Protein AF-A0A6A6NJU3-F1 (afdb_monomer_lite)

Sequence (279 aa):
MSLPWYSLRGYTGNFFHDFNDGIIPLFITIHSVFSENQEFVLVISKARDWWVRKYADLLQTFSKHPIINLDNDSSAHCFTSATIGLVSHGFMTINPKLLPNSQTLIHFRSFLDRAYGRHRGENHATTVNSLKRRPRLVLMSRSGGVGRVILNQIQVKRIAEKIGFDVTIFEPTANTPLWQAYAVINSSHAMVGVHGRAMGLEYMEYRIEVEESSLVDKYDKNSLMLKDPIAFQGKKWSNDIMSIYLKEQNVRLDLARFREYLKNAYKKAKKFVDKGDSD

Radius of gyration: 21.53 Å; chains: 1; bounding box: 59×36×61 Å

pLDDT: mean 82.06, std 17.16, range [20.34, 98.12]

Organism: Hevea brasiliensis (NCBI:txid3981)

InterPro domains:
  IPR007657 Glycosyltransferase 61 [PTHR20961] (6-199)

Structure (mmCIF, N/CA/C/O backbone):
data_AF-A0A6A6NJU3-F1
#
_entry.id   AF-A0A6A6NJU3-F1
#
loop_
_atom_site.group_PDB
_atom_site.id
_atom_site.type_symbol
_atom_site.label_atom_id
_atom_site.label_alt_id
_atom_site.label_comp_id
_atom_site.label_asym_id
_atom_site.label_entity_id
_atom_site.label_seq_id
_atom_site.pdbx_PDB_ins_code
_atom_site.Cartn_x
_atom_site.Cartn_y
_atom_site.Cartn_z
_atom_site.occupancy
_atom_site.B_iso_or_equiv
_atom_site.auth_seq_id
_atom_site.auth_comp_id
_atom_site.auth_asym_id
_atom_site.auth_atom_id
_atom_site.pdbx_PDB_model_num
ATOM 1 N N . MET A 1 1 ? -1.130 13.120 10.643 1.00 25.94 1 MET A N 1
ATOM 2 C CA . MET A 1 1 ? 0.129 13.886 10.471 1.00 25.94 1 MET A CA 1
ATOM 3 C C . MET A 1 1 ? 0.900 13.401 9.233 1.00 25.94 1 MET A C 1
ATOM 5 O O . MET A 1 1 ? 0.962 12.193 9.058 1.00 25.94 1 MET A O 1
ATOM 9 N N . SER A 1 2 ? 1.408 14.264 8.335 1.00 20.34 2 SER A N 1
ATOM 10 C CA . SER A 1 2 ? 1.993 13.871 7.022 1.00 20.34 2 SER A CA 1
ATOM 11 C C . SER A 1 2 ? 3.365 14.503 6.695 1.00 20.34 2 SER A C 1
ATOM 13 O O . SER A 1 2 ? 3.462 15.724 6.743 1.00 20.34 2 SER A O 1
ATOM 15 N N . LEU A 1 3 ? 4.288 13.617 6.247 1.00 25.38 3 LEU A N 1
ATOM 16 C CA . LEU A 1 3 ? 5.476 13.723 5.346 1.00 25.38 3 LEU A CA 1
ATOM 17 C C . LEU A 1 3 ? 6.747 14.492 5.796 1.00 25.38 3 LEU A C 1
ATOM 19 O O . LEU A 1 3 ? 6.615 15.494 6.488 1.00 25.38 3 LEU A O 1
ATOM 23 N N . PRO A 1 4 ? 7.959 14.180 5.257 1.00 39.53 4 PRO A N 1
ATOM 24 C CA . PRO A 1 4 ? 8.553 12.896 4.799 1.00 39.53 4 PRO A CA 1
ATOM 25 C C . PRO A 1 4 ? 10.010 12.658 5.314 1.00 39.53 4 PRO A C 1
ATOM 27 O O . PRO A 1 4 ? 10.670 13.604 5.732 1.00 39.53 4 PRO A O 1
ATOM 30 N N . TRP A 1 5 ? 10.578 11.436 5.205 1.00 23.53 5 TRP A N 1
ATOM 31 C CA . TRP A 1 5 ? 12.044 11.275 5.023 1.00 23.53 5 TRP A CA 1
ATOM 32 C C . TRP A 1 5 ? 12.487 9.966 4.314 1.00 23.53 5 TRP A C 1
ATOM 34 O O . TRP A 1 5 ? 11.832 8.935 4.419 1.00 23.53 5 TRP A O 1
ATOM 44 N N . TYR A 1 6 ? 13.616 10.106 3.597 1.00 32.66 6 TYR A N 1
ATOM 45 C CA . TYR A 1 6 ? 14.382 9.310 2.605 1.00 32.66 6 TYR A CA 1
ATOM 46 C C . TYR A 1 6 ? 15.020 7.947 2.998 1.00 32.66 6 TYR A C 1
ATOM 48 O O . TYR A 1 6 ? 15.531 7.812 4.105 1.00 32.66 6 TYR A O 1
ATOM 56 N N . SER A 1 7 ? 15.192 7.041 2.006 1.00 24.70 7 SER A N 1
ATOM 57 C CA . SER A 1 7 ? 16.485 6.459 1.525 1.00 24.70 7 SER A CA 1
ATOM 58 C C . SER A 1 7 ? 16.277 5.370 0.441 1.00 24.70 7 SER A C 1
ATOM 60 O O . SER A 1 7 ? 15.582 4.386 0.675 1.00 24.70 7 SER A O 1
ATOM 62 N N . LEU A 1 8 ? 16.938 5.502 -0.721 1.00 31.58 8 LEU A N 1
ATOM 63 C CA . LEU A 1 8 ? 16.819 4.645 -1.925 1.00 31.58 8 LEU A CA 1
ATOM 64 C C . LEU A 1 8 ? 17.746 3.402 -1.942 1.00 31.58 8 LEU A C 1
ATOM 66 O O . LEU A 1 8 ? 18.165 2.958 -3.008 1.00 31.58 8 LEU A O 1
ATOM 70 N N . ARG A 1 9 ? 18.125 2.829 -0.788 1.00 26.36 9 ARG A N 1
ATOM 71 C CA . ARG A 1 9 ? 19.121 1.729 -0.773 1.00 26.36 9 ARG A CA 1
ATOM 72 C C . ARG A 1 9 ? 18.812 0.486 0.069 1.00 26.36 9 ARG A C 1
ATOM 74 O O . ARG A 1 9 ? 19.694 -0.360 0.170 1.00 26.36 9 ARG A O 1
ATOM 81 N N . GLY A 1 10 ? 17.615 0.318 0.648 1.00 28.94 10 GLY A N 1
ATOM 82 C CA . GLY A 1 10 ? 17.426 -0.794 1.601 1.00 28.94 10 GLY A CA 1
ATOM 83 C C . GLY A 1 10 ? 16.029 -1.325 1.933 1.00 28.94 10 GLY A C 1
ATOM 84 O O . GLY A 1 10 ? 15.942 -2.057 2.912 1.00 28.94 10 GLY A O 1
ATOM 85 N N . TYR A 1 11 ? 14.955 -1.019 1.193 1.00 36.59 11 TYR A N 1
ATOM 86 C CA . TYR A 1 11 ? 13.595 -1.404 1.628 1.00 36.59 11 TYR A CA 1
ATOM 87 C C . TYR A 1 11 ? 12.676 -2.018 0.555 1.00 36.59 11 TYR A C 1
ATOM 89 O O . TYR A 1 11 ? 11.457 -1.888 0.644 1.00 36.59 11 TYR A O 1
ATOM 97 N N . THR A 1 12 ? 13.208 -2.776 -0.410 1.00 38.66 12 THR A N 1
ATOM 98 C CA . THR A 1 12 ? 12.364 -3.776 -1.092 1.00 38.66 12 THR A CA 1
ATOM 99 C C . THR A 1 12 ? 12.020 -4.885 -0.089 1.00 38.66 12 THR A C 1
ATOM 101 O O . THR A 1 12 ? 12.905 -5.464 0.547 1.00 38.66 12 THR A O 1
ATOM 104 N N . GLY A 1 13 ? 10.726 -5.127 0.151 1.00 50.94 13 GLY A N 1
ATOM 105 C CA . GLY A 1 13 ? 10.275 -5.951 1.291 1.00 50.94 13 GLY A CA 1
ATOM 106 C C . GLY A 1 13 ? 8.891 -5.613 1.840 1.00 50.94 13 GLY A C 1
ATOM 107 O O . GLY A 1 13 ? 8.243 -6.470 2.440 1.00 50.94 13 GLY A O 1
ATOM 108 N N . ASN A 1 14 ? 8.423 -4.382 1.627 1.00 67.62 14 ASN A N 1
ATOM 109 C CA . ASN A 1 14 ? 7.099 -3.922 2.033 1.00 67.62 14 ASN A CA 1
ATOM 110 C C . ASN A 1 14 ? 6.378 -3.291 0.837 1.00 67.62 14 ASN A C 1
ATOM 112 O O . ASN A 1 14 ? 6.933 -2.422 0.169 1.00 67.62 14 ASN A O 1
ATOM 116 N N . PHE A 1 15 ? 5.105 -3.655 0.656 1.00 76.50 15 PHE A N 1
ATOM 117 C CA . PHE A 1 15 ? 4.257 -3.258 -0.474 1.00 76.50 15 PHE A CA 1
ATOM 118 C C . PHE A 1 15 ? 4.318 -1.757 -0.790 1.00 76.50 15 PHE A C 1
ATOM 120 O O . PHE A 1 15 ? 4.369 -1.374 -1.954 1.00 76.50 15 PHE A O 1
ATOM 127 N N . PHE A 1 16 ? 4.334 -0.905 0.240 1.00 76.75 16 PHE A N 1
ATOM 128 C CA . PHE A 1 16 ? 4.405 0.544 0.057 1.00 76.75 16 PHE A CA 1
ATOM 129 C C . PHE A 1 16 ? 5.678 0.986 -0.682 1.00 76.75 16 PHE A C 1
ATOM 131 O O . PHE A 1 16 ? 5.582 1.725 -1.656 1.00 76.75 16 PHE A O 1
ATOM 138 N N . HIS A 1 17 ? 6.848 0.516 -0.246 1.00 79.06 17 HIS A N 1
ATOM 139 C CA . HIS A 1 17 ? 8.130 0.871 -0.859 1.00 79.06 17 HIS A CA 1
ATOM 140 C C . HIS A 1 17 ? 8.265 0.275 -2.251 1.00 79.06 17 HIS A C 1
ATOM 142 O O . HIS A 1 17 ? 8.671 0.967 -3.179 1.00 79.06 17 HIS A O 1
ATOM 148 N N . ASP A 1 18 ? 7.840 -0.979 -2.418 1.00 85.69 18 ASP A N 1
ATOM 149 C CA . ASP A 1 18 ? 7.899 -1.646 -3.715 1.00 85.69 18 ASP A CA 1
ATOM 150 C C . ASP A 1 18 ? 7.120 -0.850 -4.782 1.00 85.69 18 ASP A C 1
ATOM 152 O O . ASP A 1 18 ? 7.603 -0.672 -5.899 1.00 85.69 18 ASP A O 1
ATOM 156 N N . PHE A 1 19 ? 5.951 -0.293 -4.435 1.00 88.62 19 PHE A N 1
ATOM 157 C CA . PHE A 1 19 ? 5.170 0.541 -5.354 1.00 88.62 19 PHE A CA 1
ATOM 158 C C . PHE A 1 19 ? 5.676 1.981 -5.474 1.00 88.62 19 PHE A C 1
ATOM 160 O O . PHE A 1 19 ? 5.761 2.487 -6.592 1.00 88.62 19 PHE A O 1
ATOM 167 N N . ASN A 1 20 ? 5.993 2.639 -4.358 1.00 87.12 20 ASN A N 1
ATOM 168 C CA . ASN A 1 20 ? 6.377 4.050 -4.345 1.00 87.12 20 ASN A CA 1
ATOM 169 C C . ASN A 1 20 ? 7.761 4.296 -4.957 1.00 87.12 20 ASN A C 1
ATOM 171 O O . ASN A 1 20 ? 7.937 5.269 -5.685 1.00 87.12 20 ASN A O 1
ATOM 175 N N . ASP A 1 21 ? 8.723 3.423 -4.657 1.00 84.56 21 ASP A N 1
ATOM 176 C CA . ASP A 1 21 ? 10.132 3.609 -5.014 1.00 84.56 21 ASP A CA 1
ATOM 177 C C . ASP A 1 21 ? 10.522 2.797 -6.263 1.00 84.56 21 ASP A C 1
ATOM 179 O O . ASP A 1 21 ? 11.527 3.100 -6.903 1.00 84.56 21 ASP A O 1
ATOM 183 N N . GLY A 1 22 ? 9.723 1.784 -6.627 1.00 89.75 22 GLY A N 1
ATOM 184 C CA . GLY A 1 22 ? 9.989 0.873 -7.744 1.00 89.75 22 GLY A CA 1
ATOM 185 C C . GLY A 1 22 ? 8.933 0.917 -8.849 1.00 89.75 22 GLY A C 1
ATOM 186 O O . GLY A 1 22 ? 9.181 1.455 -9.924 1.00 89.75 22 GLY A O 1
ATOM 187 N N . ILE A 1 23 ? 7.751 0.337 -8.608 1.00 92.62 23 ILE A N 1
ATOM 188 C CA . ILE A 1 23 ? 6.768 0.045 -9.671 1.00 92.62 23 ILE A CA 1
ATOM 189 C C . ILE A 1 23 ? 6.160 1.308 -10.304 1.00 92.62 23 ILE A C 1
ATOM 191 O O . ILE A 1 23 ? 6.073 1.381 -11.529 1.00 92.62 23 ILE A O 1
ATOM 195 N N . ILE A 1 24 ? 5.731 2.302 -9.514 1.00 94.00 24 ILE A N 1
ATOM 196 C CA . ILE A 1 24 ? 5.176 3.553 -10.066 1.00 94.00 24 ILE A CA 1
ATOM 197 C C . ILE A 1 24 ? 6.265 4.349 -10.803 1.00 94.00 24 ILE A C 1
ATOM 199 O O . ILE A 1 24 ? 6.016 4.745 -11.943 1.00 94.00 24 ILE A O 1
ATOM 203 N N . PRO A 1 25 ? 7.474 4.547 -10.239 1.00 94.94 25 PRO A N 1
ATOM 204 C CA . PRO A 1 25 ? 8.570 5.169 -10.976 1.00 94.94 25 PRO A CA 1
ATOM 205 C C . PRO A 1 25 ? 8.954 4.427 -12.263 1.00 94.94 25 PRO A C 1
ATOM 207 O O . PRO A 1 25 ? 9.242 5.065 -13.273 1.00 94.94 25 PRO A O 1
ATOM 210 N N . LEU A 1 26 ? 8.903 3.091 -12.277 1.00 94.75 26 LEU A N 1
ATOM 211 C CA . LEU A 1 26 ? 9.119 2.302 -13.493 1.00 94.75 26 LEU A CA 1
ATOM 212 C C . LEU A 1 26 ? 8.041 2.577 -14.547 1.00 94.75 26 LEU A C 1
ATOM 214 O O . LEU A 1 26 ? 8.376 2.841 -15.699 1.00 94.75 26 LEU A O 1
ATOM 218 N N . PHE A 1 27 ? 6.766 2.600 -14.146 1.00 95.25 27 PHE A N 1
ATOM 219 C CA . PHE A 1 27 ? 5.663 2.970 -15.035 1.00 95.25 27 PHE A CA 1
ATOM 220 C C . PHE A 1 27 ? 5.858 4.371 -15.628 1.00 95.25 27 PHE A C 1
ATOM 222 O O . PHE A 1 27 ? 5.736 4.551 -16.836 1.00 95.25 27 PHE A O 1
ATOM 229 N N . ILE A 1 28 ? 6.216 5.352 -14.795 1.00 95.62 28 ILE A N 1
ATOM 230 C CA . ILE A 1 28 ? 6.508 6.721 -15.236 1.00 95.62 28 ILE A CA 1
ATOM 231 C C . ILE A 1 28 ? 7.656 6.718 -16.247 1.00 95.62 28 ILE A C 1
ATOM 233 O O . ILE A 1 28 ? 7.488 7.231 -17.344 1.00 95.62 28 ILE A O 1
ATOM 237 N N . THR A 1 29 ? 8.783 6.092 -15.907 1.00 94.50 29 THR A N 1
ATOM 238 C CA . THR A 1 29 ? 9.990 6.056 -16.750 1.00 94.50 29 THR A CA 1
ATOM 239 C C . THR A 1 29 ? 9.697 5.479 -18.129 1.00 94.50 29 THR A C 1
ATOM 241 O O . THR A 1 29 ? 10.087 6.068 -19.136 1.00 94.50 29 THR A O 1
ATOM 244 N N . ILE A 1 30 ? 8.960 4.365 -18.184 1.00 93.50 30 ILE A N 1
ATOM 245 C CA . ILE A 1 30 ? 8.593 3.721 -19.447 1.00 93.50 30 ILE A CA 1
ATOM 246 C C . ILE A 1 30 ? 7.772 4.679 -20.315 1.00 93.50 30 ILE A C 1
ATOM 248 O O . ILE A 1 30 ? 8.102 4.893 -21.476 1.00 93.50 30 ILE A O 1
ATOM 252 N N . HIS A 1 31 ? 6.763 5.320 -19.727 1.00 93.19 31 HIS A N 1
ATOM 253 C CA . HIS A 1 31 ? 5.898 6.269 -20.427 1.00 93.19 31 HIS A CA 1
ATOM 254 C C . HIS A 1 31 ? 6.520 7.660 -20.658 1.00 93.19 31 HIS A C 1
ATOM 256 O O . HIS A 1 31 ? 5.912 8.487 -21.338 1.00 93.19 31 HIS A O 1
ATOM 262 N N . SER A 1 32 ? 7.697 7.944 -20.094 1.00 91.81 32 SER A N 1
ATOM 263 C CA . SER A 1 32 ? 8.468 9.166 -20.353 1.00 91.81 32 SER A CA 1
ATOM 264 C C . SER A 1 32 ? 9.474 8.998 -21.486 1.00 91.81 32 SER A C 1
ATOM 266 O O . SER A 1 32 ? 9.718 9.953 -22.217 1.00 91.81 32 SER A O 1
ATOM 268 N N . VAL A 1 33 ? 10.105 7.824 -21.582 1.00 89.94 33 VAL A N 1
ATOM 269 C CA . VAL A 1 33 ? 11.306 7.623 -22.410 1.00 89.94 33 VAL A CA 1
ATOM 270 C C . VAL A 1 33 ? 11.021 6.810 -23.667 1.00 89.94 33 VAL A C 1
ATOM 272 O O . VAL A 1 33 ? 11.627 7.067 -24.704 1.00 89.94 33 VAL A O 1
ATOM 275 N N . PHE A 1 34 ? 10.112 5.839 -23.594 1.00 89.06 34 PHE A N 1
ATOM 276 C CA . PHE A 1 34 ? 9.844 4.929 -24.702 1.00 89.06 34 PHE A CA 1
ATOM 277 C C . PHE A 1 34 ? 8.606 5.375 -25.474 1.00 89.06 34 PHE A C 1
ATOM 279 O O . PHE A 1 34 ? 7.592 5.766 -24.893 1.00 89.06 34 PHE A O 1
ATOM 286 N N . SER A 1 35 ? 8.689 5.299 -26.802 1.00 84.50 35 SER A N 1
ATOM 287 C CA . SER A 1 35 ? 7.530 5.542 -27.665 1.00 84.50 35 SER A CA 1
ATOM 288 C C . SER A 1 35 ? 6.498 4.421 -27.523 1.00 84.50 35 SER A C 1
ATOM 290 O O . SER A 1 35 ? 6.828 3.297 -27.134 1.00 84.50 35 SER A O 1
ATOM 292 N N . GLU A 1 36 ? 5.241 4.697 -27.875 1.00 75.69 36 GLU A N 1
ATOM 293 C CA . GLU A 1 36 ? 4.205 3.661 -27.898 1.00 75.69 36 GLU A CA 1
ATOM 294 C C . GLU A 1 36 ? 4.629 2.517 -28.836 1.00 75.69 36 GLU A C 1
ATOM 296 O O . GLU A 1 36 ? 4.950 2.740 -30.001 1.00 75.69 36 GLU A O 1
ATOM 301 N N . ASN A 1 37 ? 4.642 1.287 -28.309 1.00 79.50 37 ASN A N 1
ATOM 302 C CA . ASN A 1 37 ? 5.100 0.048 -28.961 1.00 79.50 37 ASN A CA 1
ATOM 303 C C . ASN A 1 37 ? 6.616 -0.142 -29.111 1.00 79.50 37 ASN A C 1
ATOM 305 O O . ASN A 1 37 ? 7.031 -1.156 -29.672 1.00 79.50 37 ASN A O 1
ATOM 309 N N . GLN A 1 38 ? 7.449 0.763 -28.596 1.00 86.44 38 GLN A N 1
ATOM 310 C CA . GLN A 1 38 ? 8.883 0.502 -28.539 1.00 86.44 38 GLN A CA 1
ATOM 311 C C . GLN A 1 38 ? 9.160 -0.657 -27.575 1.00 86.44 38 GLN A C 1
ATOM 313 O O . GLN A 1 38 ? 8.777 -0.618 -26.405 1.00 86.44 38 GLN A O 1
ATOM 318 N N . GLU A 1 39 ? 9.833 -1.695 -28.068 1.00 89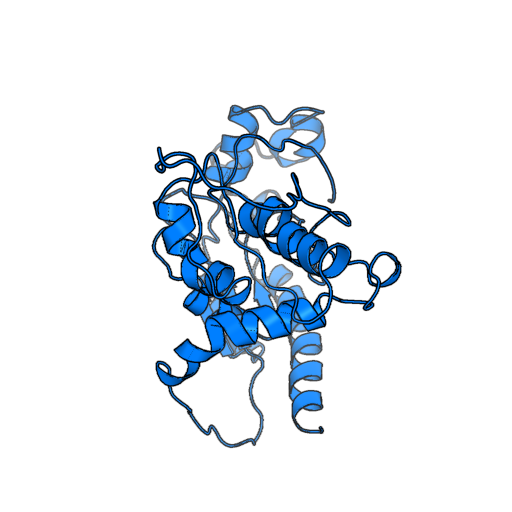.38 39 GLU A N 1
ATOM 319 C CA . GLU A 1 39 ? 10.247 -2.817 -27.235 1.00 89.38 39 GLU A CA 1
ATOM 320 C C . GLU A 1 39 ? 11.496 -2.469 -26.423 1.00 89.38 39 GLU A C 1
ATOM 322 O O . GLU A 1 39 ? 12.401 -1.773 -26.885 1.00 89.38 39 GLU A O 1
ATOM 327 N N . PHE A 1 40 ? 11.551 -2.978 -25.199 1.00 92.38 40 PHE A N 1
ATOM 328 C CA . PHE A 1 40 ? 12.682 -2.815 -24.297 1.00 92.38 40 PHE A CA 1
ATOM 329 C C . PHE A 1 40 ? 12.831 -4.061 -23.435 1.00 92.38 40 PHE A C 1
ATOM 331 O O . PHE A 1 40 ? 11.857 -4.767 -23.166 1.00 92.38 40 PHE A O 1
ATOM 338 N N . VAL A 1 41 ? 14.048 -4.315 -22.970 1.00 93.50 41 VAL A N 1
ATOM 339 C CA . VAL A 1 41 ? 14.341 -5.378 -22.008 1.00 93.50 41 VAL A CA 1
ATOM 340 C C . VAL A 1 41 ? 14.490 -4.748 -20.631 1.00 93.50 41 VAL A C 1
ATOM 342 O O . VAL A 1 41 ? 15.198 -3.755 -20.469 1.00 93.50 41 VAL A O 1
ATOM 345 N N . LEU A 1 42 ? 13.812 -5.313 -19.632 1.00 93.44 42 LEU A N 1
ATOM 346 C CA . LEU A 1 42 ? 14.003 -4.892 -18.249 1.00 93.44 42 LEU A CA 1
ATOM 347 C C . LEU A 1 42 ? 15.278 -5.522 -17.699 1.00 93.44 42 LEU A C 1
ATOM 349 O O . LEU A 1 42 ? 15.397 -6.744 -17.630 1.00 93.44 42 LEU A O 1
ATOM 353 N N . VAL A 1 43 ? 16.200 -4.668 -17.266 1.00 91.31 43 VAL A N 1
ATOM 354 C CA . VAL A 1 43 ? 17.433 -5.067 -16.592 1.00 91.31 43 VAL A CA 1
ATOM 355 C C . VAL A 1 43 ? 17.353 -4.605 -15.145 1.00 91.31 43 VAL A C 1
ATOM 357 O O . VAL A 1 43 ? 17.163 -3.419 -14.872 1.00 91.31 43 VAL A O 1
ATOM 360 N N . ILE A 1 44 ? 17.471 -5.542 -14.210 1.00 88.56 44 ILE A N 1
ATOM 361 C CA . ILE A 1 44 ? 17.377 -5.286 -12.775 1.00 88.56 44 ILE A CA 1
ATOM 362 C C . ILE A 1 44 ? 18.691 -5.710 -12.118 1.00 88.56 44 ILE A C 1
ATOM 364 O O . ILE A 1 44 ? 19.285 -6.720 -12.478 1.00 88.56 44 ILE A O 1
ATOM 368 N N . SER A 1 45 ? 19.152 -4.924 -11.150 1.00 86.50 45 SER A N 1
ATOM 369 C CA . SER A 1 45 ? 20.295 -5.251 -10.296 1.00 86.50 45 SER A CA 1
ATOM 370 C C . SER A 1 45 ? 19.898 -5.092 -8.834 1.00 86.50 45 SER A C 1
ATOM 372 O O . SER A 1 45 ? 19.013 -4.297 -8.503 1.00 86.50 45 SER A O 1
ATOM 374 N N . LYS A 1 46 ? 20.569 -5.836 -7.955 1.00 82.88 46 LYS A N 1
ATOM 375 C CA . LYS A 1 46 ? 20.303 -5.936 -6.515 1.00 82.88 46 LYS A CA 1
ATOM 376 C C . LYS A 1 46 ? 18.880 -6.402 -6.212 1.00 82.88 46 LYS A C 1
ATOM 378 O O . LYS A 1 46 ? 18.284 -5.993 -5.210 1.00 82.88 46 LYS A O 1
ATOM 383 N N . ALA A 1 47 ? 18.332 -7.257 -7.071 1.00 79.12 47 ALA A N 1
ATOM 384 C CA . ALA A 1 47 ? 16.996 -7.808 -6.931 1.00 79.12 47 ALA A CA 1
ATOM 385 C C . ALA A 1 47 ? 17.050 -9.204 -6.324 1.00 79.12 47 ALA A C 1
ATOM 387 O O . ALA A 1 47 ? 17.556 -10.157 -6.909 1.00 79.12 47 ALA A O 1
ATOM 388 N N . ARG A 1 48 ? 16.450 -9.337 -5.140 1.00 83.12 48 ARG A N 1
ATOM 389 C CA . ARG A 1 48 ? 16.288 -10.639 -4.490 1.00 83.12 48 ARG A CA 1
ATOM 390 C C . ARG A 1 48 ? 15.314 -11.500 -5.298 1.00 83.12 48 ARG A C 1
ATOM 392 O O . ARG A 1 48 ? 14.236 -11.024 -5.651 1.00 83.12 48 ARG A O 1
ATOM 399 N N . ASP A 1 49 ? 15.616 -12.784 -5.480 1.00 84.19 49 ASP A N 1
ATOM 400 C CA . ASP A 1 49 ? 14.787 -13.691 -6.293 1.00 84.19 49 ASP A CA 1
ATOM 401 C C . ASP A 1 49 ? 13.317 -13.747 -5.859 1.00 84.19 49 ASP A C 1
ATOM 403 O O . ASP A 1 49 ? 12.412 -13.829 -6.688 1.00 84.19 49 ASP A O 1
ATOM 407 N N . TRP A 1 50 ? 13.051 -13.688 -4.548 1.00 84.69 50 TRP A N 1
ATOM 408 C CA . TRP A 1 50 ? 11.678 -13.685 -4.036 1.00 84.69 50 TRP A CA 1
ATOM 409 C C . TRP A 1 50 ? 10.890 -12.457 -4.510 1.00 84.69 50 TRP A C 1
ATOM 411 O O . TRP A 1 50 ? 9.684 -12.560 -4.714 1.00 84.69 50 TRP A O 1
ATOM 421 N N . TRP A 1 51 ? 11.555 -11.314 -4.704 1.00 85.94 51 TRP A N 1
ATOM 422 C CA . TRP A 1 51 ? 10.929 -10.085 -5.182 1.00 85.94 51 TRP A CA 1
ATOM 423 C C . TRP A 1 51 ? 10.578 -10.230 -6.660 1.00 85.94 51 TRP A C 1
ATOM 425 O O . TRP A 1 51 ? 9.429 -10.024 -7.038 1.00 85.94 51 TRP A O 1
ATOM 435 N N . VAL A 1 52 ? 11.520 -10.710 -7.478 1.00 86.44 52 VAL A N 1
ATOM 436 C CA . VAL A 1 52 ? 11.275 -10.965 -8.907 1.00 86.44 52 VAL A CA 1
ATOM 437 C C . VAL A 1 52 ? 10.107 -11.937 -9.089 1.00 86.44 52 VAL A C 1
ATOM 439 O O . VAL A 1 52 ? 9.200 -11.661 -9.869 1.00 86.44 52 VAL A O 1
ATOM 442 N N . ARG A 1 53 ? 10.061 -13.024 -8.305 1.00 88.31 53 ARG A N 1
ATOM 443 C CA . ARG A 1 53 ? 8.932 -13.972 -8.317 1.00 88.31 53 ARG A CA 1
ATOM 444 C C . ARG A 1 53 ? 7.615 -13.327 -7.892 1.00 88.31 53 ARG A C 1
ATOM 446 O O . ARG A 1 53 ? 6.598 -13.537 -8.542 1.00 88.31 53 ARG A O 1
ATOM 453 N N . LYS A 1 54 ? 7.620 -12.534 -6.819 1.00 87.25 54 LYS A N 1
ATOM 454 C CA . LYS A 1 54 ? 6.415 -11.881 -6.288 1.00 87.25 54 LYS A CA 1
ATOM 455 C C . LYS A 1 54 ? 5.796 -10.888 -7.276 1.00 87.25 54 LYS A C 1
ATOM 457 O O . LYS A 1 54 ? 4.574 -10.776 -7.322 1.00 87.25 54 LYS A O 1
ATOM 462 N N . TYR A 1 55 ? 6.625 -10.184 -8.045 1.00 90.19 55 TYR A N 1
ATOM 463 C CA . TYR A 1 55 ? 6.213 -9.138 -8.988 1.00 90.19 55 TYR A CA 1
ATOM 464 C C . TYR A 1 55 ? 6.226 -9.596 -10.458 1.00 90.19 55 TYR A C 1
ATOM 466 O O . TYR A 1 55 ? 6.032 -8.767 -11.347 1.00 90.19 55 TYR A O 1
ATOM 474 N N . ALA A 1 56 ? 6.416 -10.893 -10.728 1.00 89.88 56 ALA A N 1
ATOM 475 C CA . ALA A 1 56 ? 6.586 -11.434 -12.078 1.00 89.88 56 ALA A CA 1
ATOM 476 C C . ALA A 1 56 ? 5.457 -11.020 -13.038 1.00 89.88 56 ALA A C 1
ATOM 478 O O . ALA A 1 56 ? 5.740 -10.539 -14.132 1.00 89.88 56 ALA A O 1
ATOM 479 N N . ASP A 1 57 ? 4.196 -11.113 -12.602 1.00 91.31 57 ASP A N 1
ATOM 480 C CA . ASP A 1 57 ? 3.019 -10.714 -13.387 1.00 91.31 57 ASP A CA 1
ATOM 481 C C . ASP A 1 57 ? 3.094 -9.251 -13.860 1.00 91.31 57 ASP A C 1
ATOM 483 O O . ASP A 1 57 ? 2.793 -8.944 -15.013 1.00 91.31 57 ASP A O 1
ATOM 487 N N . LEU A 1 58 ? 3.533 -8.338 -12.987 1.00 92.56 58 LEU A N 1
ATOM 488 C CA . LEU A 1 58 ? 3.674 -6.919 -13.324 1.00 92.56 58 LEU A CA 1
ATOM 489 C C . LEU A 1 58 ? 4.840 -6.681 -14.273 1.00 92.56 58 LEU A C 1
ATOM 491 O O . LEU A 1 58 ? 4.694 -5.963 -15.259 1.00 92.56 58 LEU A O 1
ATOM 495 N N . LEU A 1 59 ? 5.993 -7.278 -13.977 1.00 92.06 59 LEU A N 1
ATOM 496 C CA . LEU A 1 59 ? 7.207 -7.079 -14.763 1.00 92.06 59 LEU A CA 1
ATOM 497 C C . LEU A 1 59 ? 7.042 -7.622 -16.192 1.00 92.06 59 LEU A C 1
ATOM 499 O O . LEU A 1 59 ? 7.422 -6.948 -17.145 1.00 92.06 59 LEU A O 1
ATOM 503 N N . GLN A 1 60 ? 6.370 -8.767 -16.350 1.00 91.81 60 GLN A N 1
ATOM 504 C CA . GLN A 1 60 ? 5.995 -9.328 -17.657 1.00 91.81 60 GLN A CA 1
ATOM 505 C C . GLN A 1 60 ? 4.937 -8.495 -18.394 1.00 91.81 60 GLN A C 1
ATOM 507 O O . GLN A 1 60 ? 4.813 -8.579 -19.612 1.00 91.81 60 GLN A O 1
ATOM 512 N N . THR A 1 61 ? 4.153 -7.685 -17.677 1.00 93.19 61 THR A N 1
ATOM 513 C CA . THR A 1 61 ? 3.198 -6.767 -18.317 1.00 93.19 61 THR A CA 1
ATOM 514 C C . THR A 1 61 ? 3.901 -5.521 -18.865 1.00 93.19 61 THR A C 1
ATOM 516 O O . THR A 1 61 ? 3.405 -4.913 -19.812 1.00 93.19 61 THR A O 1
ATOM 519 N N . PHE A 1 62 ? 5.051 -5.131 -18.302 1.00 91.56 62 PHE A N 1
ATOM 520 C CA . PHE A 1 62 ? 5.862 -4.028 -18.828 1.00 91.56 62 PHE A CA 1
ATOM 521 C C . PHE A 1 62 ? 6.616 -4.414 -20.100 1.00 91.56 62 PHE A C 1
ATOM 523 O O . PHE A 1 62 ? 6.589 -3.662 -21.068 1.00 91.56 62 PHE A O 1
ATOM 530 N N . SER A 1 63 ? 7.282 -5.569 -20.097 1.00 91.31 63 SER A N 1
ATOM 531 C CA . SER A 1 63 ? 8.072 -6.050 -21.229 1.00 91.31 63 SER A CA 1
ATOM 532 C C . SER A 1 63 ? 7.701 -7.483 -21.585 1.00 91.31 63 SER A C 1
ATOM 534 O O . SER A 1 63 ? 7.549 -8.333 -20.711 1.00 91.31 63 SER A O 1
ATOM 536 N N . LYS A 1 64 ? 7.611 -7.751 -22.891 1.00 88.62 64 LYS A N 1
ATOM 537 C CA . LYS A 1 64 ? 7.426 -9.100 -23.446 1.00 88.62 64 LYS A CA 1
ATOM 538 C C . LYS A 1 64 ? 8.707 -9.943 -23.385 1.00 88.62 64 LYS A C 1
ATOM 540 O O . LYS A 1 64 ? 8.640 -11.153 -23.578 1.00 88.62 64 LYS A O 1
ATOM 545 N N . HIS A 1 65 ? 9.856 -9.308 -23.152 1.00 91.12 65 HIS A N 1
ATOM 546 C CA . HIS A 1 65 ? 11.161 -9.958 -23.110 1.00 91.12 65 HIS A CA 1
ATOM 547 C C . HIS A 1 65 ? 11.472 -10.491 -21.705 1.00 91.12 65 HIS A C 1
ATOM 549 O O . HIS A 1 65 ? 11.011 -9.913 -20.715 1.00 91.12 65 HIS A O 1
ATOM 555 N N . PRO A 1 66 ? 12.274 -11.566 -21.583 1.00 89.25 66 PRO A N 1
ATOM 556 C CA . PRO A 1 66 ? 12.757 -12.031 -20.290 1.00 89.25 66 PRO A CA 1
ATOM 557 C C . PRO A 1 66 ? 13.490 -10.922 -19.530 1.00 89.25 66 PRO A C 1
ATOM 559 O O . PRO A 1 66 ? 14.271 -10.161 -20.098 1.00 89.25 66 PRO A O 1
ATOM 562 N N . ILE A 1 67 ? 13.239 -10.846 -18.226 1.00 89.31 67 ILE A N 1
ATOM 563 C CA . ILE A 1 67 ? 13.895 -9.881 -17.344 1.00 89.31 67 ILE A CA 1
ATOM 564 C C . ILE A 1 67 ? 15.322 -10.363 -17.090 1.00 89.31 67 ILE A C 1
ATOM 566 O O . ILE A 1 67 ? 15.519 -11.497 -16.653 1.00 89.31 67 ILE A O 1
ATOM 570 N N . ILE A 1 68 ? 16.302 -9.489 -17.302 1.00 89.44 68 ILE A N 1
ATOM 571 C CA . ILE A 1 68 ? 17.704 -9.766 -16.986 1.00 89.44 68 ILE A CA 1
ATOM 572 C C . ILE A 1 68 ? 17.957 -9.353 -15.536 1.00 89.44 68 ILE A C 1
ATOM 574 O O . ILE A 1 68 ? 17.827 -8.177 -15.191 1.00 89.44 68 ILE A O 1
ATOM 578 N N . ASN A 1 69 ? 18.322 -10.312 -14.681 1.00 87.75 69 ASN A N 1
ATOM 579 C CA . ASN A 1 69 ? 18.814 -10.027 -13.334 1.00 87.75 69 ASN A CA 1
ATOM 580 C C . ASN A 1 69 ? 20.346 -10.056 -13.337 1.00 87.75 69 ASN A C 1
ATOM 582 O O . ASN A 1 69 ? 20.935 -11.134 -13.315 1.00 87.75 69 ASN A O 1
ATOM 586 N N . LEU A 1 70 ? 20.978 -8.880 -13.323 1.00 87.06 70 LEU A N 1
ATOM 587 C CA . LEU A 1 70 ? 22.438 -8.737 -13.374 1.00 87.06 70 LEU A CA 1
ATOM 588 C C . LEU A 1 70 ? 23.159 -9.388 -12.190 1.00 87.06 70 LEU A C 1
ATOM 590 O O . LEU A 1 70 ? 24.349 -9.657 -12.287 1.00 87.06 70 LEU A O 1
ATOM 594 N N . ASP A 1 71 ? 22.469 -9.644 -11.075 1.00 83.81 71 ASP A N 1
ATOM 595 C CA . ASP A 1 71 ? 23.092 -10.314 -9.929 1.00 83.81 71 ASP A CA 1
ATOM 596 C C . ASP A 1 71 ? 23.353 -11.804 -10.203 1.00 83.81 71 ASP A C 1
ATOM 598 O O . ASP A 1 71 ? 24.245 -12.395 -9.596 1.00 83.81 71 ASP A O 1
ATOM 602 N N . ASN A 1 72 ? 22.583 -12.397 -11.121 1.00 83.69 72 ASN A N 1
ATOM 603 C CA . ASN A 1 72 ? 22.609 -13.824 -11.440 1.00 83.69 72 ASN A CA 1
ATOM 604 C C . ASN A 1 72 ? 23.016 -14.095 -12.902 1.00 83.69 72 ASN A C 1
ATOM 606 O O . ASN A 1 72 ? 22.949 -15.241 -13.344 1.00 83.69 72 ASN A O 1
ATOM 610 N N . ASP A 1 73 ? 23.402 -13.065 -13.659 1.00 85.44 73 ASP A N 1
ATOM 611 C CA . ASP A 1 73 ? 23.725 -13.163 -15.083 1.00 85.44 73 ASP A CA 1
ATOM 612 C C . ASP A 1 73 ? 25.168 -12.722 -15.350 1.00 85.44 73 ASP A C 1
ATOM 614 O O . ASP A 1 73 ? 25.538 -11.569 -15.131 1.00 85.44 73 ASP A O 1
ATOM 618 N N . SER A 1 74 ? 25.991 -13.661 -15.818 1.00 88.81 74 SER A N 1
ATOM 619 C CA . SER A 1 74 ? 27.396 -13.440 -16.180 1.00 88.81 74 SER A CA 1
ATOM 620 C C . SER A 1 74 ? 27.604 -13.182 -17.677 1.00 88.81 74 SER A C 1
ATOM 622 O O . SER A 1 74 ? 28.743 -13.013 -18.119 1.00 88.81 74 SER A O 1
ATOM 624 N N . SER A 1 75 ? 26.529 -13.164 -18.467 1.00 91.31 75 SER A N 1
ATOM 625 C CA . SER A 1 75 ? 26.583 -13.000 -19.918 1.00 91.31 75 SER A CA 1
ATOM 626 C C . SER A 1 75 ? 26.791 -11.536 -20.303 1.00 91.31 75 SER A C 1
ATOM 628 O O . SER A 1 75 ? 26.288 -10.616 -19.656 1.00 91.31 75 SER A O 1
ATOM 630 N N . ALA A 1 76 ? 27.501 -11.305 -21.407 1.00 91.25 76 ALA A N 1
ATOM 631 C CA . ALA A 1 76 ? 27.579 -9.981 -22.011 1.00 91.25 76 ALA A CA 1
ATOM 632 C C . ALA A 1 76 ? 26.317 -9.714 -22.846 1.00 91.25 76 ALA A C 1
ATOM 634 O O . ALA A 1 76 ? 26.036 -10.442 -23.797 1.00 91.25 76 ALA A O 1
ATOM 635 N N . HIS A 1 77 ? 25.588 -8.649 -22.512 1.00 89.56 77 HIS A N 1
ATOM 636 C CA . HIS A 1 77 ? 24.404 -8.206 -23.253 1.00 89.56 77 HIS A CA 1
ATOM 637 C C . HIS A 1 77 ? 24.701 -6.915 -24.012 1.00 89.56 77 HIS A C 1
ATOM 639 O O . HIS A 1 77 ? 25.176 -5.942 -23.427 1.00 89.56 77 HIS A O 1
ATOM 645 N N . CYS A 1 78 ? 24.404 -6.890 -25.309 1.00 90.75 78 CYS A N 1
ATOM 646 C CA . CYS A 1 78 ? 24.639 -5.728 -26.163 1.00 90.75 78 CYS A CA 1
ATOM 647 C C . CYS A 1 78 ? 23.314 -5.040 -26.510 1.00 90.75 78 CYS A C 1
ATOM 649 O O . CYS A 1 78 ? 22.447 -5.640 -27.141 1.00 90.75 78 CYS A O 1
ATOM 651 N N . PHE A 1 79 ? 23.185 -3.763 -26.146 1.00 89.56 79 PHE A N 1
ATOM 652 C CA . PHE A 1 79 ? 22.041 -2.912 -26.482 1.00 89.56 79 PHE A CA 1
ATOM 653 C C . PHE A 1 79 ? 22.525 -1.640 -27.179 1.00 89.56 79 PHE A C 1
ATOM 655 O O . PHE A 1 79 ? 23.596 -1.124 -26.866 1.00 89.56 79 PHE A O 1
ATOM 662 N N . THR A 1 80 ? 21.729 -1.107 -28.105 1.00 91.19 80 THR A N 1
ATOM 663 C CA . THR A 1 80 ? 22.051 0.136 -28.832 1.00 91.19 80 THR A CA 1
ATOM 664 C C . THR A 1 80 ? 21.920 1.389 -27.964 1.00 91.19 80 THR A C 1
ATOM 666 O O . THR A 1 80 ? 22.523 2.416 -28.260 1.00 91.19 80 THR A O 1
ATOM 669 N N . SER A 1 81 ? 21.143 1.311 -26.884 1.00 91.19 81 SER A N 1
ATOM 670 C CA . SER A 1 81 ? 20.948 2.379 -25.905 1.00 91.19 81 SER A CA 1
ATOM 671 C C . SER A 1 81 ? 20.517 1.790 -24.566 1.00 91.19 81 SER A C 1
ATOM 673 O O . SER A 1 81 ? 19.919 0.713 -24.535 1.00 91.19 81 SER A O 1
ATOM 675 N N . ALA A 1 82 ? 20.753 2.516 -23.475 1.00 90.75 82 ALA A N 1
ATOM 676 C CA . ALA A 1 82 ? 20.264 2.152 -22.151 1.00 90.75 82 ALA A CA 1
ATOM 677 C C . ALA A 1 82 ? 19.716 3.378 -21.414 1.00 90.75 82 ALA A C 1
ATOM 679 O O . ALA A 1 82 ? 20.286 4.467 -21.480 1.00 90.75 82 ALA A O 1
ATOM 680 N N . THR A 1 83 ? 18.635 3.177 -20.662 1.00 90.06 83 THR A N 1
ATOM 681 C CA . THR A 1 83 ? 18.108 4.150 -19.701 1.00 90.06 83 THR A CA 1
ATOM 682 C C . THR A 1 83 ? 18.409 3.641 -18.300 1.00 90.06 83 THR A C 1
ATOM 684 O O . THR A 1 83 ? 18.006 2.536 -17.943 1.00 90.06 83 THR A O 1
ATOM 687 N N . ILE A 1 84 ? 19.138 4.431 -17.510 1.00 90.12 84 ILE A N 1
ATOM 688 C CA . ILE A 1 84 ? 19.576 4.044 -16.165 1.00 90.12 84 ILE A CA 1
ATOM 689 C C . ILE A 1 84 ? 18.864 4.916 -15.133 1.00 90.12 84 ILE A C 1
ATOM 691 O O . ILE A 1 84 ? 18.948 6.142 -15.180 1.00 90.12 84 ILE A O 1
ATOM 695 N N . GLY A 1 85 ? 18.217 4.268 -14.165 1.00 88.94 85 GLY A N 1
ATOM 696 C CA . GLY A 1 85 ? 17.475 4.929 -13.093 1.00 88.94 85 GLY A CA 1
ATOM 697 C C . GLY A 1 85 ? 15.971 5.002 -13.354 1.00 88.94 85 GLY A C 1
ATOM 698 O O . GLY A 1 85 ? 15.476 4.539 -14.378 1.00 88.94 85 GLY A O 1
ATOM 699 N N . LEU A 1 86 ? 15.247 5.556 -12.379 1.00 91.81 86 LEU A N 1
ATOM 700 C CA . LEU A 1 86 ? 13.793 5.699 -12.410 1.00 91.81 86 LEU A CA 1
ATOM 701 C C . LEU A 1 86 ? 13.398 7.167 -12.222 1.00 91.81 86 LEU A C 1
ATOM 703 O O . LEU A 1 86 ? 13.977 7.875 -11.397 1.00 91.81 86 LEU A O 1
ATOM 707 N N . VAL A 1 87 ? 12.377 7.602 -12.953 1.00 92.38 87 VAL A N 1
ATOM 708 C CA . VAL A 1 87 ? 11.747 8.919 -12.826 1.00 92.38 87 VAL A CA 1
ATOM 709 C C . VAL A 1 87 ? 10.608 8.842 -11.811 1.00 92.38 87 VAL A C 1
ATOM 711 O O . VAL A 1 87 ? 9.754 7.964 -11.895 1.00 92.38 87 VAL A O 1
ATOM 714 N N . SER A 1 88 ? 10.561 9.778 -10.861 1.00 91.94 88 SER A N 1
ATOM 715 C CA . SER A 1 88 ? 9.489 9.875 -9.863 1.00 91.94 88 SER A CA 1
ATOM 716 C C . SER A 1 88 ? 8.823 11.248 -9.895 1.00 91.94 88 SER A C 1
ATOM 718 O O . SER A 1 88 ? 9.490 12.273 -10.016 1.00 91.94 88 SER A O 1
ATOM 720 N N . HIS A 1 89 ? 7.499 11.268 -9.739 1.00 92.81 89 HIS A N 1
ATOM 721 C CA . HIS A 1 89 ? 6.698 12.491 -9.617 1.00 92.81 89 HIS A CA 1
ATOM 722 C C . HIS A 1 89 ? 6.343 12.834 -8.161 1.00 92.81 89 HIS A C 1
ATOM 724 O O . HIS A 1 89 ? 5.527 13.722 -7.917 1.00 92.81 89 HIS A O 1
ATOM 730 N N . GLY A 1 90 ? 6.938 12.131 -7.193 1.00 86.94 90 GLY A N 1
ATOM 731 C CA . GLY A 1 90 ? 6.639 12.255 -5.768 1.00 86.94 90 GLY A CA 1
ATOM 732 C C . GLY A 1 90 ? 5.929 11.023 -5.206 1.00 86.94 90 GLY A C 1
ATOM 733 O O . GLY A 1 90 ? 5.940 9.946 -5.798 1.00 86.94 90 GLY A O 1
ATOM 734 N N . PHE A 1 91 ? 5.313 11.179 -4.034 1.00 82.19 91 PHE A N 1
ATOM 735 C CA . PHE A 1 91 ? 4.750 10.061 -3.276 1.00 82.19 91 PHE A CA 1
ATOM 736 C C . PHE A 1 91 ? 3.470 9.507 -3.905 1.00 82.19 91 PHE A C 1
ATOM 738 O O . PHE A 1 91 ? 2.466 10.216 -3.973 1.00 82.19 91 PHE A O 1
ATOM 745 N N . MET A 1 92 ? 3.498 8.229 -4.307 1.00 83.38 92 MET A N 1
ATOM 746 C CA . MET A 1 92 ? 2.347 7.471 -4.824 1.00 83.38 92 MET A CA 1
ATOM 747 C C . MET A 1 92 ? 1.510 8.250 -5.854 1.00 83.38 92 MET A C 1
ATOM 749 O O . MET A 1 92 ? 0.279 8.208 -5.827 1.00 83.38 92 MET A O 1
ATOM 753 N N . THR A 1 93 ? 2.170 8.996 -6.741 1.00 89.69 93 THR A N 1
ATOM 754 C CA . THR A 1 93 ? 1.508 9.924 -7.660 1.00 89.69 93 THR A CA 1
ATOM 755 C C . THR A 1 93 ? 2.076 9.833 -9.066 1.00 89.69 93 THR A C 1
ATOM 757 O O . THR A 1 93 ? 3.240 9.496 -9.273 1.00 89.69 93 THR A O 1
ATOM 760 N N . ILE A 1 94 ? 1.235 10.166 -10.039 1.00 92.88 94 ILE A N 1
ATOM 761 C CA . ILE A 1 94 ? 1.605 10.309 -11.442 1.00 92.88 94 ILE A CA 1
ATOM 762 C C . ILE A 1 94 ? 1.073 11.666 -11.883 1.00 92.88 94 ILE A C 1
ATOM 764 O O . ILE A 1 94 ? -0.140 11.880 -11.896 1.00 92.88 94 ILE A O 1
ATOM 768 N N . ASN A 1 95 ? 1.979 12.587 -12.212 1.00 94.44 95 ASN A N 1
ATOM 769 C CA . ASN A 1 95 ? 1.618 13.906 -12.706 1.00 94.44 95 ASN A CA 1
ATOM 770 C C . ASN A 1 95 ? 1.501 13.879 -14.242 1.00 94.44 95 ASN A C 1
ATOM 772 O O . ASN A 1 95 ? 2.535 13.821 -14.911 1.00 94.44 95 ASN A O 1
ATOM 776 N N . PRO A 1 96 ? 0.286 13.967 -14.816 1.00 94.75 96 PRO A N 1
ATOM 777 C CA . PRO A 1 96 ? 0.102 13.913 -16.265 1.00 94.75 96 PRO A CA 1
ATOM 778 C C . PRO A 1 96 ? 0.794 15.067 -16.995 1.00 94.75 96 PRO A C 1
ATOM 780 O O . PRO A 1 96 ? 1.221 14.897 -18.127 1.00 94.75 96 PRO A O 1
ATOM 783 N N . LYS A 1 97 ? 0.980 16.225 -16.345 1.00 95.25 97 LYS A N 1
ATOM 784 C CA . LYS A 1 97 ? 1.637 17.391 -16.961 1.00 95.25 97 LYS A CA 1
ATOM 785 C C . LYS A 1 97 ? 3.129 17.182 -17.227 1.00 95.25 97 LYS A C 1
ATOM 787 O O . LYS A 1 97 ? 3.720 17.960 -17.964 1.00 95.25 97 LYS A O 1
ATOM 792 N N . LEU A 1 98 ? 3.737 16.183 -16.588 1.00 93.50 98 LEU A N 1
ATOM 793 C CA . LEU A 1 98 ? 5.153 15.844 -16.738 1.00 93.50 98 LEU A CA 1
ATOM 794 C C . LEU A 1 98 ? 5.371 14.677 -17.711 1.00 93.50 98 LEU A C 1
ATOM 796 O O . LEU A 1 98 ? 6.498 14.213 -17.854 1.00 93.50 98 LEU A O 1
ATOM 800 N N . LEU A 1 99 ? 4.308 14.180 -18.357 1.00 91.94 99 LEU A N 1
ATOM 801 C CA . LEU A 1 99 ? 4.365 13.032 -19.256 1.00 91.94 99 LEU A CA 1
ATOM 802 C C . LEU A 1 99 ? 3.905 13.401 -20.666 1.00 91.94 99 LEU A C 1
ATOM 804 O O . LEU A 1 99 ? 2.848 14.020 -20.795 1.00 91.94 99 LEU A O 1
ATOM 808 N N . PRO A 1 100 ? 4.608 12.940 -21.719 1.00 88.12 100 PRO A N 1
ATOM 809 C CA . PRO A 1 100 ? 4.207 13.189 -23.104 1.00 88.12 100 PRO A CA 1
ATOM 810 C C . PRO A 1 100 ? 2.767 12.741 -23.400 1.00 88.12 100 PRO A C 1
ATOM 812 O O . PRO A 1 100 ? 2.009 13.464 -24.040 1.00 88.12 100 PRO A O 1
ATOM 815 N N . ASN A 1 101 ? 2.348 11.599 -22.838 1.00 85.31 101 ASN A N 1
ATOM 816 C CA . ASN A 1 101 ? 1.040 10.991 -23.115 1.00 85.31 101 ASN A CA 1
ATOM 817 C C . ASN A 1 101 ? 0.030 11.231 -21.977 1.00 85.31 101 ASN A C 1
ATOM 819 O O . ASN A 1 101 ? -0.966 10.521 -21.874 1.00 85.31 101 ASN A O 1
ATOM 823 N N . SER A 1 102 ? 0.304 12.184 -21.074 1.00 92.38 102 SER A N 1
ATOM 824 C CA . SER A 1 102 ? -0.592 12.559 -19.966 1.00 92.38 102 SER A CA 1
ATOM 825 C C . SER A 1 102 ? -1.113 11.381 -19.123 1.00 92.38 102 SER A C 1
ATOM 827 O O . SER A 1 102 ? -2.262 11.383 -18.674 1.00 92.38 102 SER A O 1
ATOM 829 N N . GLN A 1 103 ? -0.275 10.364 -18.883 1.00 93.50 103 GLN A N 1
ATOM 830 C CA . GLN A 1 103 ? -0.666 9.202 -18.077 1.00 93.50 103 GLN A CA 1
ATOM 831 C C . GLN A 1 103 ? -1.038 9.620 -16.648 1.00 93.50 103 GLN A C 1
ATOM 833 O O . GLN A 1 103 ? -0.524 10.593 -16.093 1.00 93.50 103 GLN A O 1
ATOM 838 N N . THR A 1 104 ? -1.924 8.847 -16.024 1.00 94.00 104 THR A N 1
ATOM 839 C CA . THR A 1 104 ? -2.473 9.132 -14.689 1.00 94.00 104 THR A CA 1
ATOM 840 C C . THR A 1 104 ? -2.514 7.866 -13.836 1.00 94.00 104 THR A C 1
ATOM 842 O O . THR A 1 104 ? -2.304 6.758 -14.331 1.00 94.00 104 THR A O 1
ATOM 845 N N . LEU A 1 105 ? -2.870 7.999 -12.554 1.00 90.62 105 LEU A N 1
ATOM 846 C CA . LEU A 1 105 ? -3.134 6.843 -11.688 1.00 90.62 105 LEU A CA 1
ATOM 847 C C . LEU A 1 105 ? -4.274 5.944 -12.201 1.00 90.62 105 LEU A C 1
ATOM 849 O O . LEU A 1 105 ? -4.286 4.756 -11.891 1.00 90.62 105 LEU A O 1
ATOM 853 N N . ILE A 1 106 ? -5.201 6.476 -13.005 1.00 90.94 106 ILE A N 1
ATOM 854 C CA . ILE A 1 106 ? -6.256 5.676 -13.646 1.00 90.94 106 ILE A CA 1
ATOM 855 C C . ILE A 1 106 ? -5.639 4.749 -14.696 1.00 90.94 106 ILE A C 1
ATOM 857 O O . ILE A 1 106 ? -5.933 3.559 -14.712 1.00 90.94 106 ILE A O 1
ATOM 861 N N . HIS A 1 107 ? -4.718 5.254 -15.516 1.00 94.56 107 HIS A N 1
ATOM 862 C CA . HIS A 1 107 ? -4.005 4.428 -16.489 1.00 94.56 107 HIS A CA 1
ATOM 863 C C . HIS A 1 107 ? -3.111 3.382 -15.817 1.00 94.56 107 HIS A C 1
ATOM 865 O O . HIS A 1 107 ? -3.067 2.232 -16.254 1.00 94.56 107 HIS A O 1
ATOM 871 N N . PHE A 1 108 ? -2.457 3.751 -14.711 1.00 94.19 108 PHE A N 1
ATOM 872 C CA . PHE A 1 108 ? -1.715 2.796 -13.894 1.00 94.19 108 PHE A CA 1
ATOM 873 C C . PHE A 1 108 ? -2.633 1.712 -13.315 1.00 94.19 108 PHE A C 1
ATOM 875 O O . PHE A 1 108 ? -2.295 0.533 -13.358 1.00 94.19 108 PHE A O 1
ATOM 882 N N . ARG A 1 109 ? -3.837 2.066 -12.847 1.00 92.06 109 ARG A N 1
ATOM 883 C CA . ARG A 1 109 ? -4.848 1.081 -12.435 1.00 92.06 109 ARG A CA 1
ATOM 884 C C . ARG A 1 109 ? -5.223 0.148 -13.587 1.00 92.06 109 ARG A C 1
ATOM 886 O O . ARG A 1 109 ? -5.230 -1.059 -13.370 1.00 92.06 109 ARG A O 1
ATOM 893 N N . SER A 1 110 ? -5.456 0.670 -14.792 1.00 93.38 110 SER A N 1
ATOM 894 C CA . SER A 1 110 ? -5.725 -0.152 -15.980 1.00 93.38 110 SER A CA 1
ATOM 895 C C . SER A 1 110 ? -4.559 -1.087 -16.318 1.00 93.38 110 SER A C 1
ATOM 897 O O . SER A 1 110 ? -4.775 -2.207 -16.774 1.00 93.38 110 SER A O 1
ATOM 899 N N . PHE A 1 111 ? -3.316 -0.662 -16.077 1.00 94.25 111 PHE A N 1
ATOM 900 C CA . PHE A 1 111 ? -2.140 -1.527 -16.178 1.00 94.25 111 PHE A CA 1
ATOM 901 C C . PHE A 1 111 ? -2.170 -2.667 -15.146 1.00 94.25 111 PHE A C 1
ATOM 903 O O . PHE A 1 111 ? -1.962 -3.820 -15.522 1.00 94.25 111 PHE A O 1
ATOM 910 N N . LEU A 1 112 ? -2.512 -2.385 -13.883 1.00 93.56 112 LEU A N 1
ATOM 911 C CA . LEU A 1 112 ? -2.690 -3.428 -12.862 1.00 93.56 112 LEU A CA 1
ATOM 912 C C . LEU A 1 112 ? -3.833 -4.393 -13.216 1.00 93.56 112 LEU A C 1
ATOM 914 O O . LEU A 1 112 ? -3.693 -5.599 -13.023 1.00 93.56 112 LEU A O 1
ATOM 918 N N . ASP A 1 113 ? -4.940 -3.883 -13.766 1.00 92.19 113 ASP A N 1
ATOM 919 C CA . ASP A 1 113 ? -6.062 -4.704 -14.232 1.00 92.19 113 ASP A CA 1
ATOM 920 C C . ASP A 1 113 ? -5.634 -5.654 -15.360 1.00 92.19 113 ASP A C 1
ATOM 922 O O . ASP A 1 113 ? -6.081 -6.796 -15.381 1.00 92.19 113 ASP A O 1
ATOM 926 N N . ARG A 1 114 ? -4.739 -5.236 -16.267 1.00 93.12 114 ARG A N 1
ATOM 927 C CA . ARG A 1 114 ? -4.169 -6.139 -17.285 1.00 93.12 114 ARG A CA 1
ATOM 928 C C . ARG A 1 114 ? -3.245 -7.187 -16.670 1.00 93.12 114 ARG A C 1
ATOM 930 O O . ARG A 1 114 ? -3.378 -8.364 -16.991 1.00 93.12 114 ARG A O 1
ATOM 937 N N . ALA A 1 115 ? -2.356 -6.773 -15.768 1.00 93.75 115 ALA A N 1
ATOM 938 C CA . ALA A 1 115 ? -1.388 -7.671 -15.139 1.00 93.75 115 ALA A CA 1
ATOM 939 C C . ALA A 1 115 ? -2.060 -8.767 -14.297 1.00 93.75 115 ALA A C 1
ATOM 941 O O . ALA A 1 115 ? -1.670 -9.932 -14.344 1.00 93.75 115 ALA A O 1
ATOM 942 N N . TYR A 1 116 ? -3.102 -8.404 -13.546 1.00 92.50 116 TYR A N 1
ATOM 943 C CA . TYR A 1 116 ? -3.759 -9.304 -12.598 1.00 92.50 116 TYR A CA 1
ATOM 944 C C . TYR A 1 11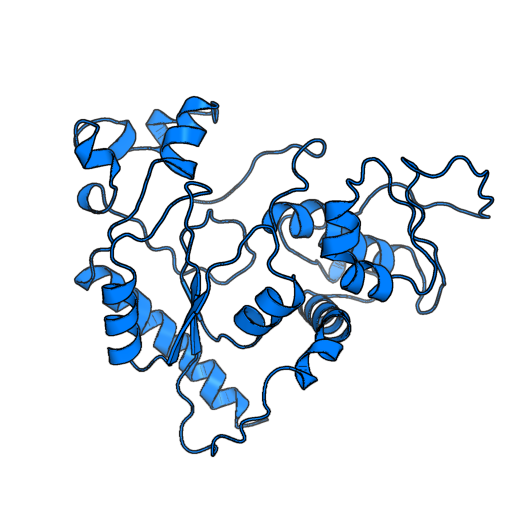6 ? -5.125 -9.815 -13.058 1.00 92.50 116 TYR A C 1
ATOM 946 O O . TYR A 1 116 ? -5.677 -10.727 -12.445 1.00 92.50 116 TYR A O 1
ATOM 954 N N . GLY A 1 117 ? -5.680 -9.266 -14.140 1.00 84.94 117 GLY A N 1
ATOM 955 C CA . GLY A 1 117 ? -6.998 -9.627 -14.663 1.00 84.94 117 GLY A CA 1
ATOM 956 C C . GLY A 1 117 ? -7.108 -11.088 -15.089 1.00 84.94 117 GLY A C 1
ATOM 957 O O . GLY A 1 117 ? -8.184 -11.668 -14.964 1.00 84.94 117 GLY A O 1
ATOM 958 N N . ARG A 1 118 ? -5.993 -11.708 -15.497 1.00 81.69 118 ARG A N 1
ATOM 959 C CA . ARG A 1 118 ? -5.924 -13.140 -15.838 1.00 81.69 118 ARG A CA 1
ATOM 960 C C . ARG A 1 118 ? -6.346 -14.063 -14.690 1.00 81.69 118 ARG A C 1
ATOM 962 O O . ARG A 1 118 ? -6.881 -15.133 -14.944 1.00 81.69 118 ARG A O 1
ATOM 969 N N . HIS A 1 119 ? -6.202 -13.605 -13.446 1.00 80.75 119 HIS A N 1
ATOM 970 C CA . HIS A 1 119 ? -6.587 -14.349 -12.241 1.00 80.75 119 HIS A CA 1
ATOM 971 C C . HIS A 1 119 ? -8.061 -14.147 -11.844 1.00 80.75 119 HIS A C 1
ATOM 973 O O . HIS A 1 119 ? -8.535 -14.739 -10.877 1.00 80.75 119 HIS A O 1
ATOM 979 N N . ARG A 1 120 ? -8.834 -13.320 -12.572 1.00 66.12 120 ARG A N 1
ATOM 980 C CA . ARG A 1 120 ? -10.267 -13.092 -12.282 1.00 66.12 120 ARG A CA 1
ATOM 981 C C . ARG A 1 120 ? -11.134 -14.335 -12.516 1.00 66.12 120 ARG A C 1
ATOM 983 O O . ARG A 1 120 ? -12.190 -14.438 -11.903 1.00 66.12 120 ARG A O 1
ATOM 990 N N . GLY A 1 121 ? -10.700 -15.268 -13.369 1.00 54.69 121 GLY A N 1
ATOM 991 C CA . GLY A 1 121 ? -11.421 -16.517 -13.648 1.00 54.69 121 GLY A CA 1
ATOM 992 C C . GLY A 1 121 ? -11.398 -17.536 -12.502 1.00 54.69 121 GLY A C 1
ATOM 993 O O . GLY A 1 121 ? -12.220 -18.444 -12.489 1.00 54.69 121 GLY A O 1
ATOM 994 N N . GLU A 1 122 ? -10.506 -17.372 -11.522 1.00 54.00 122 GLU A N 1
ATOM 995 C CA . GLU A 1 122 ? -10.323 -18.327 -10.419 1.00 54.00 122 GLU A CA 1
ATOM 996 C C . GLU A 1 122 ? -11.234 -18.048 -9.211 1.00 54.00 122 GLU A C 1
ATOM 998 O O . GLU A 1 122 ? -11.340 -18.878 -8.314 1.00 54.00 122 GLU A O 1
ATOM 1003 N N . ASN A 1 123 ? -11.939 -16.910 -9.183 1.00 43.91 123 ASN A N 1
ATOM 1004 C CA . ASN A 1 123 ? -12.858 -16.554 -8.100 1.00 43.91 123 ASN A CA 1
ATOM 1005 C C . ASN A 1 123 ? -14.200 -16.069 -8.660 1.00 43.91 123 ASN A C 1
ATOM 1007 O O . ASN A 1 123 ? -14.379 -14.891 -8.953 1.00 43.91 123 ASN A O 1
ATOM 1011 N N . HIS A 1 124 ? -15.121 -17.024 -8.806 1.00 41.66 124 HIS A N 1
ATOM 1012 C CA . HIS A 1 124 ? -16.569 -16.897 -8.984 1.00 41.66 124 HIS A CA 1
ATOM 1013 C C . HIS A 1 124 ? -17.128 -15.549 -9.474 1.00 41.66 124 HIS A C 1
ATOM 1015 O O . HIS A 1 124 ? -17.317 -14.589 -8.722 1.00 41.66 124 HIS A O 1
ATOM 1021 N N . ALA A 1 125 ? -17.611 -15.576 -10.717 1.00 38.59 125 ALA A N 1
ATOM 1022 C CA . ALA A 1 125 ? -18.773 -14.805 -11.123 1.00 38.59 125 ALA A CA 1
ATOM 1023 C C . ALA A 1 125 ? -19.984 -15.230 -10.271 1.00 38.59 125 ALA A C 1
ATOM 1025 O O . ALA A 1 125 ? -20.694 -16.175 -10.599 1.00 38.59 125 ALA A O 1
ATOM 1026 N N . THR A 1 126 ? -20.231 -14.539 -9.162 1.00 40.31 126 THR A N 1
ATOM 1027 C CA . THR A 1 126 ? -21.575 -14.491 -8.585 1.00 40.31 126 THR A CA 1
ATOM 1028 C C . THR A 1 126 ? -22.285 -13.281 -9.166 1.00 40.31 126 THR A C 1
ATOM 1030 O O . THR A 1 126 ? -22.090 -12.146 -8.721 1.00 40.31 126 THR A O 1
ATOM 1033 N N . THR A 1 127 ? -23.114 -13.541 -10.172 1.00 42.41 127 THR A N 1
ATOM 1034 C CA . THR A 1 127 ? -24.279 -12.738 -10.546 1.00 42.41 127 THR A CA 1
ATOM 1035 C C . THR A 1 127 ? -25.211 -12.636 -9.335 1.00 42.41 127 THR A C 1
ATOM 1037 O O . THR A 1 127 ? -26.188 -13.364 -9.198 1.00 42.41 127 THR A O 1
ATOM 1040 N N . VAL A 1 128 ? -24.881 -11.749 -8.394 1.00 44.88 128 VAL A N 1
ATOM 1041 C CA . VAL A 1 128 ? -25.809 -11.350 -7.333 1.00 44.88 128 VAL A CA 1
ATOM 1042 C C . VAL A 1 128 ? -26.681 -10.241 -7.900 1.00 44.88 128 VAL A C 1
ATOM 1044 O O . VAL A 1 128 ? -26.169 -9.179 -8.255 1.00 44.88 128 VAL A O 1
ATOM 1047 N N . ASN A 1 129 ? -27.981 -10.528 -7.992 1.00 46.12 129 ASN A N 1
ATOM 1048 C CA . ASN A 1 129 ? -29.045 -9.619 -8.409 1.00 46.12 129 ASN A CA 1
ATOM 1049 C C . ASN A 1 129 ? -28.805 -8.174 -7.937 1.00 46.12 129 ASN A C 1
ATOM 1051 O O . ASN A 1 129 ? -28.572 -7.916 -6.755 1.00 46.12 129 ASN A O 1
ATOM 1055 N N . SER A 1 130 ? -28.928 -7.238 -8.877 1.00 51.56 130 SER A N 1
ATOM 1056 C CA . SER A 1 130 ? -28.712 -5.786 -8.774 1.00 51.56 130 SER A CA 1
ATOM 1057 C C . SER A 1 130 ? -29.670 -5.041 -7.831 1.00 51.56 130 SER A C 1
ATOM 1059 O O . SER A 1 130 ? -29.667 -3.815 -7.763 1.00 51.56 130 SER A O 1
ATOM 1061 N N . LEU A 1 131 ? -30.473 -5.742 -7.030 1.00 52.34 131 LEU A N 1
ATOM 1062 C CA . LEU A 1 131 ? -31.371 -5.105 -6.074 1.00 52.34 131 LEU A CA 1
ATOM 1063 C C . LEU A 1 131 ? -30.623 -4.847 -4.755 1.00 52.34 131 LEU A C 1
ATOM 1065 O O . LEU A 1 131 ? -30.711 -5.606 -3.794 1.00 52.34 131 LEU A O 1
ATOM 1069 N N . LYS A 1 132 ? -29.902 -3.714 -4.740 1.00 61.41 132 LYS A N 1
ATOM 1070 C CA . LYS A 1 132 ? -29.200 -3.072 -3.606 1.00 61.41 132 LYS A CA 1
ATOM 1071 C C . LYS A 1 132 ? -27.948 -3.800 -3.103 1.00 61.41 132 LYS A C 1
ATOM 1073 O O . LYS A 1 132 ? -27.903 -4.282 -1.968 1.00 61.41 132 LYS A O 1
ATOM 1078 N N . ARG A 1 133 ? -26.864 -3.761 -3.887 1.00 80.12 133 ARG A N 1
ATOM 1079 C CA . ARG A 1 133 ? -25.536 -4.160 -3.387 1.00 80.12 133 ARG A CA 1
ATOM 1080 C C . ARG A 1 133 ? -25.126 -3.300 -2.187 1.00 80.12 133 ARG A C 1
ATOM 1082 O O . ARG A 1 133 ? -25.198 -2.065 -2.204 1.00 80.12 133 ARG A O 1
ATOM 1089 N N . ARG A 1 134 ? -24.684 -3.972 -1.123 1.00 90.56 134 ARG A N 1
ATOM 1090 C CA . ARG A 1 134 ? -24.046 -3.333 0.031 1.00 90.56 134 ARG A CA 1
ATOM 1091 C C . ARG A 1 134 ? -22.628 -2.901 -0.356 1.00 90.56 134 ARG A C 1
ATOM 1093 O O . ARG A 1 134 ? -21.931 -3.658 -1.036 1.00 90.56 134 ARG A O 1
ATOM 1100 N N . PRO A 1 135 ? -22.169 -1.707 0.057 1.00 94.00 135 PRO A N 1
ATOM 1101 C CA . PRO A 1 135 ? -20.767 -1.342 -0.066 1.00 94.00 135 PRO A CA 1
ATOM 1102 C C . PRO A 1 135 ? -19.860 -2.386 0.600 1.00 94.00 135 PRO A C 1
ATOM 1104 O O . PRO A 1 135 ? -20.150 -2.826 1.709 1.00 94.00 135 PRO A O 1
ATOM 1107 N N . ARG A 1 136 ? -18.761 -2.766 -0.061 1.00 94.44 136 ARG A N 1
ATOM 1108 C CA . ARG A 1 136 ? -17.787 -3.729 0.450 1.00 94.44 136 ARG A CA 1
ATOM 1109 C C . ARG A 1 136 ? -16.701 -3.000 1.220 1.00 94.44 136 ARG A C 1
ATOM 1111 O O . ARG A 1 136 ? -16.166 -2.005 0.726 1.00 94.44 136 ARG A O 1
ATOM 1118 N N . LEU A 1 137 ? -16.378 -3.492 2.404 1.00 94.06 137 LEU A N 1
ATOM 1119 C CA . LEU A 1 137 ? -15.319 -2.974 3.251 1.00 94.06 137 LEU A CA 1
ATOM 1120 C C . LEU A 1 137 ? -14.331 -4.090 3.561 1.00 94.06 137 LEU A C 1
ATOM 1122 O O . LEU A 1 137 ? -14.715 -5.146 4.060 1.00 94.06 137 LEU A O 1
ATOM 1126 N N . VAL A 1 138 ? -13.053 -3.833 3.310 1.00 92.69 138 VAL A N 1
ATOM 1127 C CA . VAL A 1 138 ? -11.977 -4.724 3.743 1.00 92.69 138 VAL A CA 1
ATOM 1128 C C . VAL A 1 138 ? -11.348 -4.208 5.037 1.00 92.69 138 VAL A C 1
ATOM 1130 O O . VAL A 1 138 ? -10.906 -3.062 5.128 1.00 92.69 138 VAL A O 1
ATOM 1133 N N . LEU A 1 139 ? -11.318 -5.065 6.054 1.00 91.31 139 LEU A N 1
ATOM 1134 C CA . LEU A 1 139 ? -10.524 -4.885 7.263 1.00 91.31 139 LEU A CA 1
ATOM 1135 C C . LEU A 1 139 ? -9.157 -5.528 7.028 1.00 91.31 139 LEU A C 1
ATOM 1137 O O . LEU A 1 139 ? -9.040 -6.752 7.007 1.00 91.31 139 LEU A O 1
ATOM 1141 N N . MET A 1 140 ? -8.131 -4.702 6.846 1.00 87.31 140 MET A N 1
ATOM 1142 C CA . MET A 1 140 ? -6.746 -5.144 6.729 1.00 87.31 140 MET A CA 1
ATOM 1143 C C . MET A 1 140 ? -6.238 -5.571 8.100 1.00 87.31 140 MET A C 1
ATOM 1145 O O . MET A 1 140 ? -5.986 -4.727 8.967 1.00 87.31 140 MET A O 1
ATOM 1149 N N . SER A 1 141 ? -6.094 -6.878 8.282 1.00 86.88 141 SER A N 1
ATOM 1150 C CA . SER A 1 141 ? -5.565 -7.473 9.502 1.00 86.88 141 SER A CA 1
ATOM 1151 C C . SER A 1 141 ? -4.082 -7.799 9.367 1.00 86.88 141 SER A C 1
ATOM 1153 O O . SER A 1 141 ? -3.526 -7.868 8.269 1.00 86.88 141 SER A O 1
ATOM 1155 N N . ARG A 1 142 ? -3.425 -7.949 10.512 1.00 80.12 142 ARG A N 1
ATOM 1156 C CA . ARG A 1 142 ? -2.018 -8.327 10.641 1.00 80.12 142 ARG A CA 1
ATOM 1157 C C . ARG A 1 142 ? -1.903 -9.290 11.814 1.00 80.12 142 ARG A C 1
ATOM 1159 O O . ARG A 1 142 ? -2.594 -9.120 12.816 1.00 80.12 142 ARG A O 1
ATOM 1166 N N . SER A 1 143 ? -0.990 -10.244 11.712 1.00 77.50 143 SER A N 1
ATOM 1167 C CA . SER A 1 143 ? -0.661 -11.182 12.787 1.00 77.50 143 SER A CA 1
ATOM 1168 C C . SER A 1 143 ? 0.852 -11.422 12.850 1.00 77.50 143 SER A C 1
ATOM 1170 O O . SER A 1 143 ? 1.615 -10.869 12.058 1.00 77.50 143 SER A O 1
ATOM 1172 N N . GLY A 1 144 ? 1.317 -12.195 13.834 1.00 67.69 144 GLY A N 1
ATOM 1173 C CA . GLY A 1 144 ? 2.717 -12.635 13.895 1.00 67.69 144 GLY A CA 1
ATOM 1174 C C . GLY A 1 144 ? 3.749 -11.541 14.203 1.00 67.69 144 GLY A C 1
ATOM 1175 O O . GLY A 1 144 ? 4.913 -11.692 13.853 1.00 67.69 144 GLY A O 1
ATOM 1176 N N . GLY A 1 145 ? 3.349 -10.422 14.822 1.00 66.25 145 GLY A N 1
ATOM 1177 C CA . GLY A 1 145 ? 4.282 -9.378 15.284 1.00 66.25 145 GLY A CA 1
ATOM 1178 C C . GLY A 1 145 ? 4.934 -8.536 14.176 1.00 66.25 145 GLY A C 1
ATOM 1179 O O . GLY A 1 145 ? 5.826 -7.735 14.447 1.00 66.25 145 GLY A O 1
ATOM 1180 N N . VAL A 1 146 ? 4.484 -8.672 12.925 1.00 67.88 146 VAL A N 1
ATOM 1181 C CA . VAL A 1 146 ? 4.997 -7.913 11.761 1.00 67.88 146 VAL A CA 1
ATOM 1182 C C . VAL A 1 146 ? 4.425 -6.493 11.655 1.00 67.88 146 VAL A C 1
ATOM 1184 O O . VAL A 1 146 ? 4.652 -5.778 10.677 1.00 67.88 146 VAL A O 1
ATOM 1187 N N . GLY A 1 147 ? 3.647 -6.077 12.649 1.00 75.12 147 GLY A N 1
ATOM 1188 C CA . GLY A 1 147 ? 3.087 -4.745 12.761 1.00 75.12 147 GLY A CA 1
ATOM 1189 C C . GLY A 1 147 ? 1.941 -4.701 13.759 1.00 75.12 147 GLY A C 1
ATOM 1190 O O . GLY A 1 147 ? 1.589 -5.699 14.383 1.00 7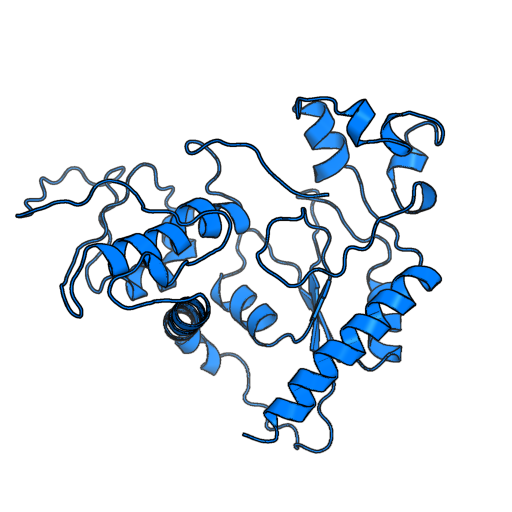5.12 147 GLY A O 1
ATOM 1191 N N . ARG A 1 148 ? 1.344 -3.519 13.859 1.00 83.50 148 ARG A N 1
ATOM 1192 C CA . ARG A 1 148 ? 0.255 -3.225 14.788 1.00 83.50 148 ARG A CA 1
ATOM 1193 C C . ARG A 1 148 ? -1.033 -3.971 14.443 1.00 83.50 148 ARG A C 1
ATOM 1195 O O . ARG A 1 148 ? -1.430 -4.019 13.276 1.00 83.50 148 ARG A O 1
ATOM 1202 N N . VAL A 1 149 ? -1.716 -4.463 15.472 1.00 87.38 149 VAL A N 1
ATOM 1203 C CA . VAL A 1 149 ? -2.966 -5.228 15.366 1.00 87.38 149 VAL A CA 1
ATOM 1204 C C . VAL A 1 149 ? -4.136 -4.449 15.969 1.00 87.38 149 VAL A C 1
ATOM 1206 O O . VAL A 1 149 ? -3.984 -3.769 16.985 1.00 87.38 149 VAL A O 1
ATOM 1209 N N . ILE A 1 150 ? -5.322 -4.576 15.360 1.00 90.44 150 ILE A N 1
ATOM 1210 C CA . ILE A 1 150 ? -6.587 -4.134 15.964 1.00 90.44 150 ILE A CA 1
ATOM 1211 C C . ILE A 1 150 ? -7.100 -5.251 16.876 1.00 90.44 150 ILE A C 1
ATOM 1213 O O . ILE A 1 150 ? -7.643 -6.253 16.407 1.00 90.44 150 ILE A O 1
ATOM 1217 N N . LEU A 1 151 ? -6.956 -5.070 18.186 1.00 92.69 151 LEU A N 1
ATOM 1218 C CA . LEU A 1 151 ? -7.254 -6.087 19.199 1.00 92.69 151 LEU A CA 1
ATOM 1219 C C . LEU A 1 151 ? -8.731 -6.500 19.209 1.00 92.69 151 LEU A C 1
ATOM 1221 O O . LEU A 1 151 ? -9.062 -7.655 19.463 1.00 92.69 151 LEU A O 1
ATOM 1225 N N . ASN A 1 152 ? -9.637 -5.570 18.905 1.00 95.12 152 ASN A N 1
ATOM 1226 C CA . ASN A 1 152 ? -11.079 -5.802 18.872 1.00 95.12 152 ASN A CA 1
ATOM 1227 C C . ASN A 1 152 ? -11.666 -5.889 17.450 1.00 95.12 152 ASN A C 1
ATOM 1229 O O . ASN A 1 152 ? -12.822 -5.521 17.228 1.00 95.12 152 ASN A O 1
ATOM 1233 N N . GLN A 1 153 ? -10.907 -6.434 16.490 1.00 94.19 153 GLN A N 1
ATOM 1234 C CA . GLN A 1 153 ? -11.307 -6.558 15.077 1.00 94.19 153 GLN A CA 1
ATOM 1235 C C . GLN A 1 153 ? -12.698 -7.184 14.857 1.00 94.19 153 GLN A C 1
ATOM 1237 O O . GLN A 1 153 ? -13.461 -6.722 14.009 1.00 94.19 153 GLN A O 1
ATOM 1242 N N . ILE A 1 154 ? -13.080 -8.189 15.654 1.00 96.06 154 ILE A N 1
ATOM 1243 C CA . ILE A 1 154 ? -14.387 -8.856 15.535 1.00 96.06 154 ILE A CA 1
ATOM 1244 C C . ILE A 1 154 ? -15.532 -7.903 15.896 1.00 96.06 154 ILE A C 1
ATOM 1246 O O . ILE A 1 154 ? -16.588 -7.922 15.264 1.00 96.06 154 ILE A O 1
ATOM 1250 N N . GLN A 1 155 ? -15.334 -7.038 16.892 1.00 97.62 155 GLN A N 1
ATOM 1251 C CA . GLN A 1 155 ? -16.329 -6.037 17.274 1.00 97.62 155 GLN A CA 1
ATOM 1252 C C . GLN A 1 155 ? -16.434 -4.939 16.209 1.00 97.62 155 GLN A C 1
ATOM 1254 O O . GLN A 1 155 ? -17.542 -4.530 15.859 1.00 97.62 155 GLN A O 1
ATOM 1259 N N . VAL A 1 156 ? -15.299 -4.528 15.637 1.00 96.50 156 VAL A N 1
ATOM 1260 C CA . VAL A 1 156 ? -15.240 -3.567 14.526 1.00 96.50 156 VAL A CA 1
ATOM 1261 C C . VAL A 1 156 ? -15.994 -4.095 13.303 1.00 96.50 156 VAL A C 1
ATOM 1263 O O . VAL A 1 156 ? -16.849 -3.386 12.770 1.00 96.50 156 VAL A O 1
ATOM 1266 N N . LYS A 1 157 ? -15.762 -5.361 12.914 1.00 97.38 157 LYS A N 1
ATOM 1267 C CA . LYS A 1 157 ? -16.515 -6.044 11.847 1.00 97.38 157 LYS A CA 1
ATOM 1268 C C . LYS A 1 157 ? -18.018 -5.980 12.103 1.00 97.38 157 LYS A C 1
ATOM 1270 O O . LYS A 1 157 ? -18.756 -5.480 11.260 1.00 97.38 157 LYS A O 1
ATOM 1275 N N . ARG A 1 158 ? -18.460 -6.393 13.296 1.00 98.12 158 ARG A N 1
ATOM 1276 C CA . ARG A 1 158 ? -19.886 -6.400 13.669 1.00 98.12 158 ARG A CA 1
ATOM 1277 C C . ARG A 1 158 ? -20.531 -5.017 13.567 1.00 98.12 158 ARG A C 1
ATOM 1279 O O . ARG A 1 158 ? -21.687 -4.912 13.168 1.00 98.12 158 ARG A O 1
ATOM 1286 N N . ILE A 1 159 ? -19.827 -3.947 13.940 1.00 97.94 159 ILE A N 1
ATOM 1287 C CA . ILE A 1 159 ? -20.367 -2.582 13.832 1.00 97.94 159 ILE A CA 1
ATOM 1288 C C . ILE A 1 159 ? -20.434 -2.124 12.377 1.00 97.94 159 ILE A C 1
ATOM 1290 O O . ILE A 1 159 ? -21.447 -1.546 11.983 1.00 97.94 159 ILE A O 1
ATOM 1294 N N . ALA A 1 160 ? -19.408 -2.404 11.572 1.00 97.31 160 ALA A N 1
ATOM 1295 C CA . ALA A 1 160 ? -19.419 -2.090 10.146 1.00 97.31 160 ALA A CA 1
ATOM 1296 C C . ALA A 1 160 ? -20.559 -2.822 9.408 1.00 97.31 160 ALA A C 1
ATOM 1298 O O . ALA A 1 160 ? -21.286 -2.201 8.632 1.00 97.31 160 ALA A O 1
ATOM 1299 N N . GLU A 1 161 ? -20.798 -4.097 9.727 1.00 97.31 161 GLU A N 1
ATOM 1300 C CA . GLU A 1 161 ? -21.930 -4.872 9.198 1.00 97.31 161 GLU A CA 1
ATOM 1301 C C . GLU A 1 161 ? -23.282 -4.287 9.623 1.00 97.31 161 GLU A C 1
ATOM 1303 O O . GLU A 1 161 ? -24.180 -4.139 8.795 1.00 97.31 161 GLU A O 1
ATOM 1308 N N . LYS A 1 162 ? -23.422 -3.879 10.895 1.00 97.31 162 LYS A N 1
ATOM 1309 C CA . LYS A 1 162 ? -24.630 -3.199 11.399 1.00 97.31 162 LYS A CA 1
ATOM 1310 C C . LYS A 1 162 ? -24.894 -1.854 10.718 1.00 97.31 162 LYS A C 1
ATOM 1312 O O . LYS A 1 162 ? -26.046 -1.445 10.630 1.00 97.31 162 LYS A O 1
ATOM 1317 N N . ILE A 1 163 ? -23.853 -1.150 10.271 1.00 96.94 163 ILE A N 1
ATOM 1318 C CA . ILE A 1 163 ? -23.989 0.092 9.490 1.00 96.94 163 ILE A CA 1
ATOM 1319 C C . ILE A 1 163 ? -24.480 -0.202 8.067 1.00 96.94 163 ILE A C 1
ATOM 1321 O O . ILE A 1 163 ? -25.136 0.645 7.466 1.00 96.94 163 ILE A O 1
ATOM 1325 N N . GLY A 1 164 ? -24.204 -1.401 7.551 1.00 95.81 164 GLY A N 1
ATOM 1326 C CA . GLY A 1 164 ? -24.677 -1.866 6.250 1.00 95.81 164 GLY A CA 1
ATOM 1327 C C . GLY A 1 164 ? -23.569 -2.286 5.289 1.00 95.81 164 GLY A C 1
ATOM 1328 O O . GLY A 1 164 ? -23.880 -2.596 4.141 1.00 95.81 164 GLY A O 1
ATOM 1329 N N . PHE A 1 165 ? -22.300 -2.295 5.710 1.00 96.38 165 PHE A N 1
ATOM 1330 C CA . PHE A 1 165 ? -21.221 -2.833 4.880 1.00 96.38 165 PHE A CA 1
ATOM 1331 C C . PHE A 1 165 ? -21.321 -4.355 4.739 1.00 96.38 165 PHE A C 1
ATOM 1333 O O . PHE A 1 165 ? -21.761 -5.051 5.654 1.00 96.38 165 PHE A O 1
ATOM 1340 N N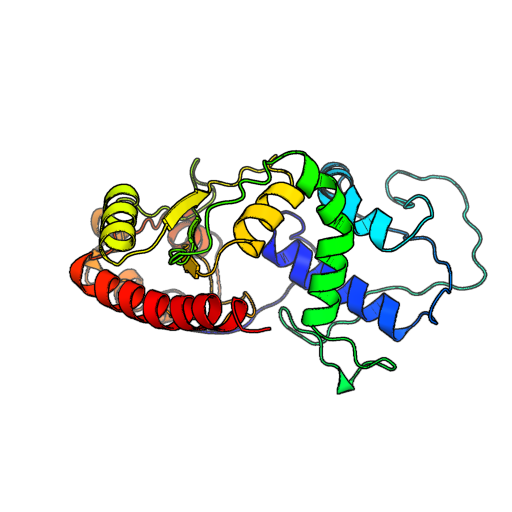 . ASP A 1 166 ? -20.851 -4.861 3.606 1.00 95.56 166 ASP A N 1
ATOM 1341 C CA . ASP A 1 166 ? -20.376 -6.234 3.466 1.00 95.56 166 ASP A CA 1
ATOM 1342 C C . ASP A 1 166 ? -18.884 -6.263 3.828 1.00 95.56 166 ASP A C 1
ATOM 1344 O O . ASP A 1 166 ? -18.091 -5.543 3.217 1.00 95.56 166 ASP A O 1
ATOM 1348 N N . VAL A 1 167 ? -18.505 -6.996 4.878 1.00 95.75 167 VAL A N 1
ATOM 1349 C CA . VAL A 1 167 ? -17.188 -6.854 5.518 1.00 95.75 167 VAL A CA 1
ATOM 1350 C C . VAL A 1 167 ? -16.348 -8.114 5.365 1.00 95.75 167 VAL A C 1
ATOM 1352 O O . VAL A 1 167 ? -16.671 -9.162 5.923 1.00 95.75 167 VAL A O 1
ATOM 1355 N N . THR A 1 168 ? -15.197 -7.975 4.709 1.00 94.94 168 THR A N 1
ATOM 1356 C CA . THR A 1 168 ? -14.169 -9.021 4.603 1.00 94.94 168 THR A CA 1
ATOM 1357 C C . THR A 1 168 ? -12.972 -8.668 5.480 1.00 94.94 168 THR A C 1
ATOM 1359 O O . THR A 1 168 ? -12.487 -7.541 5.436 1.00 94.94 168 THR A O 1
ATOM 1362 N N . ILE A 1 169 ? -12.470 -9.616 6.272 1.00 93.19 169 ILE A N 1
ATOM 1363 C CA . ILE A 1 169 ? -11.165 -9.478 6.932 1.00 93.19 169 ILE A CA 1
ATOM 1364 C C . ILE A 1 169 ? -10.120 -10.074 5.995 1.00 93.19 169 ILE A C 1
ATOM 1366 O O . ILE A 1 169 ? -10.257 -11.222 5.580 1.00 93.19 169 ILE A O 1
ATOM 1370 N N . PHE A 1 170 ? -9.094 -9.298 5.655 1.00 91.31 170 PHE A N 1
ATOM 1371 C CA . PHE A 1 170 ? -7.995 -9.746 4.810 1.00 91.31 170 PHE A CA 1
ATOM 1372 C C . PHE A 1 170 ? -6.679 -9.628 5.566 1.00 91.31 170 PHE A C 1
ATOM 1374 O O . PHE A 1 170 ? -6.291 -8.536 5.981 1.00 91.31 170 PHE A O 1
ATOM 1381 N N . GLU A 1 171 ? -6.001 -10.757 5.739 1.00 89.94 171 GLU A N 1
ATOM 1382 C CA . GLU A 1 171 ? -4.726 -10.853 6.441 1.00 89.94 171 GLU A CA 1
ATOM 1383 C C . GLU A 1 171 ? -3.635 -11.298 5.455 1.00 89.94 171 GLU A C 1
ATOM 1385 O O . GLU A 1 171 ? -3.475 -12.494 5.202 1.00 89.94 171 GLU A O 1
ATOM 1390 N N . PRO A 1 172 ? -2.910 -10.356 4.828 1.00 85.31 172 PRO A N 1
ATOM 1391 C CA . PRO A 1 172 ? -1.833 -10.707 3.921 1.00 85.31 172 PRO A CA 1
ATOM 1392 C C . PRO A 1 172 ? -0.629 -11.258 4.691 1.00 85.31 172 PRO A C 1
ATOM 1394 O O . PRO A 1 172 ? -0.203 -10.709 5.706 1.00 85.31 172 PRO A O 1
ATOM 1397 N N . THR A 1 173 ? -0.024 -12.302 4.137 1.00 84.00 173 THR A N 1
ATOM 1398 C CA . THR A 1 173 ? 1.247 -12.876 4.587 1.00 84.00 173 THR A CA 1
ATOM 1399 C C . THR A 1 173 ? 2.367 -12.513 3.610 1.00 84.00 173 THR A C 1
ATOM 1401 O O . THR A 1 173 ? 2.122 -11.982 2.523 1.00 84.00 173 THR A O 1
ATOM 1404 N N . ALA A 1 174 ? 3.616 -12.838 3.957 1.00 77.56 174 ALA A N 1
ATOM 1405 C CA . ALA A 1 174 ? 4.753 -12.658 3.050 1.00 77.56 174 ALA A CA 1
ATOM 1406 C C . ALA A 1 174 ? 4.578 -13.397 1.706 1.00 77.56 174 ALA A C 1
ATOM 1408 O O . ALA A 1 174 ? 5.079 -12.923 0.685 1.00 77.56 174 ALA A O 1
ATOM 1409 N N . ASN A 1 175 ? 3.823 -14.501 1.712 1.00 81.38 175 ASN A N 1
ATOM 1410 C CA . ASN A 1 175 ? 3.597 -15.375 0.561 1.00 81.38 175 ASN A CA 1
ATOM 1411 C C . ASN A 1 175 ? 2.279 -15.094 -0.170 1.00 81.38 175 ASN A C 1
ATOM 1413 O O . ASN A 1 175 ? 2.005 -15.732 -1.181 1.00 81.38 175 ASN A O 1
ATOM 1417 N N . THR A 1 176 ? 1.451 -14.169 0.325 1.00 85.38 176 THR A N 1
ATOM 1418 C CA . THR A 1 176 ? 0.191 -13.823 -0.337 1.00 85.38 176 THR A CA 1
ATOM 1419 C C . THR A 1 176 ? 0.481 -13.258 -1.733 1.00 85.38 176 THR A C 1
ATOM 1421 O O . THR A 1 176 ? 1.180 -12.240 -1.834 1.00 85.38 176 THR A O 1
ATOM 1424 N N . PRO A 1 177 ? -0.047 -13.877 -2.808 1.00 88.25 177 PRO A N 1
ATOM 1425 C CA . PRO A 1 177 ? 0.144 -13.377 -4.161 1.00 88.25 177 PRO A CA 1
ATOM 1426 C C . PRO A 1 177 ? -0.407 -11.959 -4.318 1.00 88.25 177 PRO A C 1
ATOM 1428 O O . PRO A 1 177 ? -1.469 -11.620 -3.787 1.00 88.25 177 PRO A O 1
ATOM 1431 N N . LEU A 1 178 ? 0.295 -11.117 -5.080 1.00 88.81 178 LEU A N 1
ATOM 1432 C CA . LEU A 1 178 ? -0.121 -9.723 -5.263 1.00 88.81 178 LEU A CA 1
ATOM 1433 C C . LEU A 1 178 ? -1.472 -9.595 -5.962 1.00 88.81 178 LEU A C 1
ATOM 1435 O O . LEU A 1 178 ? -2.239 -8.699 -5.616 1.00 88.81 178 LEU A O 1
ATOM 1439 N N . TRP A 1 179 ? -1.790 -10.498 -6.891 1.00 89.69 179 TRP A N 1
ATOM 1440 C CA . TRP A 1 179 ? -3.081 -10.503 -7.572 1.00 89.69 179 TRP A CA 1
ATOM 1441 C C . TRP A 1 179 ? -4.245 -10.708 -6.594 1.00 89.69 179 TRP A C 1
ATOM 1443 O O . TRP A 1 179 ? -5.300 -10.104 -6.773 1.00 89.69 179 TRP A O 1
ATOM 1453 N N . GLN A 1 180 ? -4.055 -11.489 -5.524 1.00 90.38 180 GLN A N 1
ATOM 1454 C CA . GLN A 1 180 ? -5.088 -11.731 -4.517 1.00 90.38 180 GLN A CA 1
ATOM 1455 C C . GLN A 1 180 ? -5.326 -10.472 -3.679 1.00 90.38 180 GLN A C 1
ATOM 1457 O O . GLN A 1 180 ? -6.469 -10.052 -3.491 1.00 90.38 180 GLN A O 1
ATOM 1462 N N . ALA A 1 181 ? -4.247 -9.820 -3.229 1.00 89.12 181 ALA A N 1
ATOM 1463 C CA . ALA A 1 181 ? -4.340 -8.535 -2.538 1.00 89.12 181 ALA A CA 1
ATOM 1464 C C . ALA A 1 181 ? -4.987 -7.466 -3.434 1.00 89.12 181 ALA A C 1
ATOM 1466 O O . ALA A 1 181 ? -5.867 -6.728 -2.986 1.00 89.12 181 ALA A O 1
ATOM 1467 N N . TYR A 1 182 ? -4.603 -7.426 -4.713 1.00 89.94 182 TYR A N 1
ATOM 1468 C CA . TYR A 1 182 ? -5.212 -6.553 -5.706 1.00 89.94 182 TYR A CA 1
ATOM 1469 C C . TYR A 1 182 ? -6.706 -6.841 -5.859 1.00 89.94 182 TYR A C 1
ATOM 1471 O O . TYR A 1 182 ? -7.495 -5.913 -5.751 1.00 89.94 182 TYR A O 1
ATOM 1479 N N . ALA A 1 183 ? -7.128 -8.095 -6.022 1.00 89.19 183 ALA A N 1
ATOM 1480 C CA . ALA A 1 183 ? -8.535 -8.458 -6.179 1.00 89.19 183 ALA A CA 1
ATOM 1481 C C . ALA A 1 183 ? -9.397 -7.999 -4.989 1.00 89.19 183 ALA A C 1
ATOM 1483 O O . ALA A 1 183 ? -10.462 -7.405 -5.181 1.00 89.19 183 ALA A O 1
ATOM 1484 N N . VAL A 1 184 ? -8.923 -8.204 -3.756 1.00 89.06 184 VAL A N 1
ATOM 1485 C CA . VAL A 1 184 ? -9.639 -7.774 -2.545 1.00 89.06 184 VAL A CA 1
ATOM 1486 C C . VAL A 1 184 ? -9.732 -6.248 -2.468 1.00 89.06 184 VAL A C 1
ATOM 1488 O O . VAL A 1 184 ? -10.819 -5.708 -2.262 1.00 89.06 184 VAL A O 1
ATOM 1491 N N . ILE A 1 185 ? -8.622 -5.535 -2.674 1.00 86.94 185 ILE A N 1
ATOM 1492 C CA . ILE A 1 185 ? -8.593 -4.066 -2.592 1.00 86.94 185 ILE A CA 1
ATOM 1493 C C . ILE A 1 185 ? -9.407 -3.440 -3.727 1.00 86.94 185 ILE A C 1
ATOM 1495 O O . ILE A 1 185 ? -10.247 -2.581 -3.478 1.00 86.94 185 ILE A O 1
ATOM 1499 N N . ASN A 1 186 ? -9.189 -3.891 -4.962 1.00 86.25 186 ASN A N 1
ATOM 1500 C CA . ASN A 1 186 ? -9.808 -3.363 -6.177 1.00 86.25 186 ASN A CA 1
ATOM 1501 C C . ASN A 1 186 ? -11.330 -3.531 -6.182 1.00 86.25 186 ASN A C 1
ATOM 1503 O O . ASN A 1 186 ? -12.043 -2.738 -6.793 1.00 86.25 186 ASN A O 1
ATOM 1507 N N . SER A 1 187 ? -11.813 -4.572 -5.503 1.00 86.62 187 SER A N 1
ATOM 1508 C CA . SER A 1 187 ? -13.231 -4.863 -5.355 1.00 86.62 187 SER A CA 1
ATOM 1509 C C . SER A 1 187 ? -13.854 -4.182 -4.121 1.00 86.62 187 SER A C 1
ATOM 1511 O O . SER A 1 187 ? -15.072 -4.037 -4.032 1.00 86.62 187 SER A O 1
ATOM 1513 N N . SER A 1 188 ? -13.057 -3.687 -3.179 1.00 88.44 188 SER A N 1
ATOM 1514 C CA . SER A 1 188 ? -13.568 -3.004 -1.989 1.00 88.44 188 SER A CA 1
ATOM 1515 C C . SER A 1 188 ? -13.906 -1.535 -2.264 1.00 88.44 188 SER A C 1
ATOM 1517 O O . SER A 1 188 ? -13.215 -0.847 -3.007 1.00 88.44 188 SER A O 1
ATOM 1519 N N . HIS A 1 189 ? -14.961 -1.030 -1.622 1.00 88.81 189 HIS A N 1
ATOM 1520 C CA . HIS A 1 189 ? -15.356 0.386 -1.678 1.00 88.81 189 HIS A CA 1
ATOM 1521 C C . HIS A 1 189 ? -14.797 1.196 -0.500 1.00 88.81 189 HIS A C 1
ATOM 1523 O O . HIS A 1 189 ? -14.753 2.423 -0.547 1.00 88.81 189 HIS A O 1
ATOM 1529 N N . ALA A 1 190 ? -14.389 0.515 0.570 1.00 89.88 190 ALA A N 1
ATOM 1530 C CA . ALA A 1 190 ? -13.717 1.098 1.719 1.00 89.88 190 ALA A CA 1
ATOM 1531 C C . ALA A 1 190 ? -12.674 0.122 2.271 1.00 89.88 190 ALA A C 1
ATOM 1533 O O . ALA A 1 190 ? -12.811 -1.095 2.151 1.00 89.88 190 ALA A O 1
ATOM 1534 N N . MET A 1 191 ? -11.649 0.661 2.919 1.00 89.44 191 MET A N 1
ATOM 1535 C CA . MET A 1 191 ? -10.622 -0.117 3.598 1.00 89.44 191 MET A CA 1
ATOM 1536 C C . MET A 1 191 ? -10.356 0.491 4.969 1.00 89.44 191 MET A C 1
ATOM 1538 O O . MET A 1 191 ? -10.235 1.708 5.098 1.00 89.44 191 MET A O 1
ATOM 1542 N N . VAL A 1 192 ? -10.228 -0.359 5.982 1.00 89.31 192 VAL A N 1
ATOM 1543 C CA . VAL A 1 192 ? -9.728 0.019 7.307 1.00 89.31 192 VAL A CA 1
ATOM 1544 C C . VAL A 1 192 ? -8.457 -0.768 7.559 1.00 89.31 192 VAL A C 1
ATOM 1546 O O . VAL A 1 192 ? -8.421 -1.975 7.350 1.00 89.31 192 VAL A O 1
ATOM 1549 N N . GLY A 1 193 ? -7.420 -0.100 8.039 1.00 85.00 193 GLY A N 1
ATOM 1550 C CA . GLY A 1 193 ? -6.188 -0.752 8.444 1.00 85.00 193 GLY A CA 1
ATOM 1551 C C . GLY A 1 193 ? -5.373 0.154 9.347 1.00 85.00 193 GLY A C 1
ATOM 1552 O O . GLY A 1 193 ? -5.555 1.371 9.359 1.00 85.00 193 GLY A O 1
ATOM 1553 N N . VAL A 1 194 ? -4.449 -0.445 10.089 1.00 77.56 194 VAL A N 1
ATOM 1554 C CA . VAL A 1 194 ? -3.487 0.300 10.898 1.00 77.56 194 VAL A CA 1
ATOM 1555 C C . VAL A 1 194 ? -2.241 0.532 10.048 1.00 77.56 194 VAL A C 1
ATOM 1557 O O . VAL A 1 194 ? -1.385 -0.341 9.916 1.00 77.56 194 VAL A O 1
ATOM 1560 N N . HIS A 1 195 ? -2.150 1.702 9.420 1.00 65.81 195 HIS A N 1
ATOM 1561 C CA . HIS A 1 195 ? -1.033 2.066 8.545 1.00 65.81 195 HIS A CA 1
ATOM 1562 C C . HIS A 1 195 ? -0.547 3.498 8.822 1.00 65.81 195 HIS A C 1
ATOM 1564 O O . HIS A 1 195 ? -1.248 4.305 9.431 1.00 65.81 195 HIS A O 1
ATOM 1570 N N . GLY A 1 196 ? 0.668 3.826 8.375 1.00 54.31 196 GLY A N 1
ATOM 1571 C CA . GLY A 1 196 ? 1.140 5.215 8.323 1.00 54.31 196 GLY A CA 1
ATOM 1572 C C . GLY A 1 196 ? 0.426 6.007 7.219 1.00 54.31 196 GLY A C 1
ATOM 1573 O O . GLY A 1 196 ? -0.082 5.424 6.263 1.00 54.31 196 GLY A O 1
ATOM 1574 N N . ARG A 1 197 ? 0.358 7.337 7.332 1.00 49.94 197 ARG A N 1
ATOM 1575 C CA . ARG A 1 197 ? -0.128 8.216 6.250 1.00 49.94 197 ARG A CA 1
ATOM 1576 C C . ARG A 1 197 ? 0.888 8.198 5.103 1.00 49.94 197 ARG A C 1
ATOM 1578 O O . ARG A 1 197 ? 1.928 8.833 5.242 1.00 49.94 197 ARG A O 1
ATOM 1585 N N . ALA A 1 198 ? 0.618 7.483 4.011 1.00 51.53 198 ALA A N 1
ATOM 1586 C CA . ALA A 1 198 ? 1.491 7.524 2.825 1.00 51.53 198 ALA A CA 1
ATOM 1587 C C . ALA A 1 198 ? 0.871 6.993 1.516 1.00 51.53 198 ALA A C 1
ATOM 1589 O O . ALA A 1 198 ? 1.387 7.253 0.438 1.00 51.53 198 ALA A O 1
ATOM 1590 N N . MET A 1 199 ? -0.234 6.260 1.570 1.00 50.97 199 MET A N 1
ATOM 1591 C CA . MET A 1 199 ? -0.967 5.806 0.389 1.00 50.97 199 MET A CA 1
ATOM 1592 C C . MET A 1 199 ? -1.781 6.982 -0.165 1.00 50.97 199 MET A C 1
ATOM 1594 O O . MET A 1 199 ? -2.469 7.639 0.604 1.00 50.97 199 MET A O 1
ATOM 1598 N N . GLY A 1 200 ? -1.726 7.267 -1.466 1.00 48.62 200 GLY A N 1
ATOM 1599 C CA . GLY A 1 200 ? -2.479 8.352 -2.125 1.00 48.62 200 GLY A CA 1
ATOM 1600 C C . GLY A 1 200 ? -4.006 8.160 -2.150 1.00 48.62 200 GLY A C 1
ATOM 1601 O O . GLY A 1 200 ? -4.640 8.378 -3.176 1.00 48.62 200 GLY A O 1
ATOM 1602 N N . LEU A 1 201 ? -4.594 7.693 -1.049 1.00 57.59 201 LEU A N 1
ATOM 1603 C CA . LEU A 1 201 ? -6.022 7.507 -0.838 1.00 57.59 201 LEU A CA 1
ATOM 1604 C C . LEU A 1 201 ? -6.631 8.748 -0.184 1.00 57.59 201 LEU A C 1
ATOM 1606 O O . LEU A 1 201 ? -5.979 9.454 0.588 1.00 57.59 201 LEU A O 1
ATOM 1610 N N . GLU A 1 202 ? -7.923 8.969 -0.425 1.00 63.03 202 GLU A N 1
ATOM 1611 C CA . GLU A 1 202 ? -8.694 9.916 0.373 1.00 63.03 202 GLU A CA 1
ATOM 1612 C C . GLU A 1 202 ? -8.827 9.373 1.806 1.00 63.03 202 GLU A C 1
ATOM 1614 O O . GLU A 1 202 ? -9.568 8.427 2.082 1.00 63.03 202 GLU A O 1
ATOM 1619 N N . TYR A 1 203 ? -8.066 9.957 2.729 1.00 67.19 203 TYR A N 1
ATOM 1620 C CA . TYR A 1 203 ? -8.010 9.495 4.108 1.00 67.19 203 TYR A CA 1
ATOM 1621 C C . TYR A 1 203 ? -9.146 10.043 4.966 1.00 67.19 203 TYR A C 1
ATOM 1623 O O . TYR A 1 203 ? -9.373 11.249 5.039 1.00 67.19 203 TYR A O 1
ATOM 1631 N N . MET A 1 204 ? -9.759 9.155 5.745 1.00 78.44 204 MET A N 1
ATOM 1632 C CA . MET A 1 204 ? -10.405 9.528 7.002 1.00 78.44 204 MET A CA 1
ATOM 1633 C C . MET A 1 204 ? -9.481 9.089 8.137 1.00 78.44 204 MET A C 1
ATOM 1635 O O . MET A 1 204 ? -9.402 7.908 8.464 1.00 78.44 204 MET A O 1
ATOM 1639 N N . GLU A 1 205 ? -8.717 10.035 8.687 1.00 81.75 205 GLU A N 1
ATOM 1640 C CA . GLU A 1 205 ? -7.762 9.759 9.764 1.00 81.75 205 GLU A CA 1
ATOM 1641 C C . GLU A 1 205 ? -8.505 9.564 11.091 1.00 81.75 205 GLU A C 1
ATOM 1643 O O . GLU A 1 205 ? -9.060 10.514 11.643 1.00 81.75 205 GLU A O 1
ATOM 1648 N N . TYR A 1 206 ? -8.479 8.337 11.612 1.00 86.38 206 TYR A N 1
ATOM 1649 C CA . TYR A 1 206 ? -8.857 8.043 12.990 1.00 86.38 206 TYR A CA 1
ATOM 1650 C C . TYR A 1 206 ? -7.621 8.162 13.883 1.00 86.38 206 TYR A C 1
ATOM 1652 O O . TYR A 1 206 ? -6.672 7.387 13.740 1.00 86.38 206 TYR A O 1
ATOM 1660 N N . ARG A 1 207 ? -7.609 9.158 14.771 1.00 86.75 207 ARG A N 1
ATOM 1661 C CA . ARG A 1 207 ? -6.538 9.328 15.758 1.00 86.75 207 ARG A CA 1
ATOM 1662 C C . ARG A 1 207 ? -6.940 8.608 17.035 1.00 86.75 207 ARG A C 1
ATOM 1664 O O . ARG A 1 207 ? -7.945 8.973 17.644 1.00 86.75 207 ARG A O 1
ATOM 1671 N N . ILE A 1 208 ? -6.152 7.597 17.386 1.00 88.00 208 ILE A N 1
ATOM 1672 C CA . ILE A 1 208 ? -6.329 6.847 18.625 1.00 88.00 208 ILE A CA 1
ATOM 1673 C C . ILE A 1 208 ? -6.070 7.760 19.824 1.00 88.00 208 ILE A C 1
ATOM 1675 O O . ILE A 1 208 ? -5.172 8.605 19.782 1.00 88.00 208 ILE A O 1
ATOM 1679 N N . GLU A 1 209 ? -6.862 7.588 20.869 1.00 89.88 209 GLU A N 1
ATOM 1680 C CA . GLU A 1 209 ? -6.599 8.146 22.191 1.00 89.88 209 GLU A CA 1
ATOM 1681 C C . GLU A 1 209 ? -5.600 7.273 22.956 1.00 89.88 209 GLU A C 1
ATOM 1683 O O . GLU A 1 209 ? -5.269 6.156 22.544 1.00 89.88 209 GLU A O 1
ATOM 1688 N N . VAL A 1 210 ? -5.092 7.807 24.068 1.00 89.25 210 VAL A N 1
ATOM 1689 C CA . VAL A 1 210 ? -4.124 7.108 24.919 1.00 89.25 210 VAL A CA 1
ATOM 1690 C C . VAL A 1 210 ? -4.712 5.765 25.353 1.00 89.25 210 VAL A C 1
ATOM 1692 O O . VAL A 1 210 ? -4.074 4.736 25.173 1.00 89.25 210 VAL A O 1
ATOM 1695 N N . GLU A 1 211 ? -5.970 5.759 25.782 1.00 91.94 211 GLU A N 1
ATOM 1696 C CA . GLU A 1 211 ? -6.732 4.603 26.261 1.00 91.94 211 GLU A CA 1
ATOM 1697 C C . GLU A 1 211 ? -6.948 3.516 25.193 1.00 91.94 211 GLU A C 1
ATOM 1699 O O . GLU A 1 211 ? -7.206 2.358 25.519 1.00 91.94 211 GLU A O 1
ATOM 1704 N N . GLU A 1 212 ? -6.828 3.863 23.911 1.00 91.50 212 GLU A N 1
ATOM 1705 C CA . GLU A 1 212 ? -6.958 2.924 22.792 1.00 91.50 212 GLU A CA 1
ATOM 1706 C C . GLU A 1 212 ? -5.618 2.271 22.409 1.00 91.50 212 GLU A C 1
ATOM 1708 O O . GLU A 1 212 ? -5.590 1.339 21.601 1.00 91.50 212 GLU A O 1
ATOM 1713 N N . SER A 1 213 ? -4.497 2.750 22.956 1.00 92.06 213 SER A N 1
ATOM 1714 C CA . SER A 1 213 ? -3.145 2.243 22.701 1.00 92.06 213 SER A CA 1
ATOM 1715 C C . SER A 1 213 ? -2.748 1.206 23.747 1.00 92.06 213 SER A C 1
ATOM 1717 O O . SER A 1 213 ? -2.703 1.520 24.929 1.00 92.06 213 SER A O 1
ATOM 1719 N N . SER A 1 214 ? -2.309 0.013 23.336 1.00 90.62 214 SER A N 1
ATOM 1720 C CA . SER A 1 214 ? -1.812 -1.020 24.269 1.00 90.62 214 SER A CA 1
ATOM 1721 C C . SER A 1 214 ? -0.536 -0.625 25.026 1.00 90.62 214 SER A C 1
ATOM 1723 O O . SER A 1 214 ? -0.055 -1.366 25.877 1.00 90.62 214 SER A O 1
ATOM 1725 N N . LEU A 1 215 ? 0.072 0.515 24.692 1.00 90.69 215 LEU A N 1
ATOM 1726 C CA . LEU A 1 215 ? 1.219 1.040 25.428 1.00 90.69 215 LEU A CA 1
ATOM 1727 C C . LEU A 1 215 ? 0.828 1.569 26.821 1.00 90.69 215 LEU A C 1
ATOM 1729 O O . LEU A 1 215 ? 1.707 1.673 27.671 1.00 90.69 215 LEU A O 1
ATOM 1733 N N . VAL A 1 216 ? -0.454 1.852 27.088 1.00 91.31 216 VAL A N 1
ATOM 1734 C CA . VAL A 1 216 ? -0.919 2.254 28.435 1.00 91.31 216 VAL A CA 1
ATOM 1735 C C . VAL A 1 216 ? -0.726 1.169 29.485 1.00 91.31 216 VAL A C 1
ATOM 1737 O O . VAL A 1 216 ? -0.573 1.481 30.659 1.00 91.31 216 VAL A O 1
ATOM 1740 N N . ASP A 1 217 ? -0.682 -0.095 29.061 1.00 89.56 217 ASP A N 1
ATOM 1741 C CA . ASP A 1 217 ? -0.451 -1.229 29.957 1.00 89.56 217 ASP A CA 1
ATOM 1742 C C . ASP A 1 217 ? 1.029 -1.342 30.366 1.00 89.56 217 ASP A C 1
ATOM 1744 O O . ASP A 1 217 ? 1.365 -2.025 31.331 1.00 89.56 217 ASP A O 1
ATOM 1748 N N . LYS A 1 218 ? 1.929 -0.689 29.617 1.00 88.94 218 LYS A N 1
ATOM 1749 C CA . LYS A 1 218 ? 3.387 -0.772 29.789 1.00 88.94 218 LYS A CA 1
ATOM 1750 C C . LYS A 1 218 ? 4.012 0.505 30.349 1.00 88.94 218 LYS A C 1
ATOM 1752 O O . LYS A 1 218 ? 5.078 0.443 30.955 1.00 88.94 218 LYS A O 1
ATOM 1757 N N . TYR A 1 219 ? 3.397 1.657 30.105 1.00 88.25 219 TYR A N 1
ATOM 1758 C CA . TYR A 1 219 ? 3.985 2.961 30.386 1.00 88.25 219 TYR A CA 1
ATOM 1759 C C . TYR A 1 219 ? 2.983 3.883 31.073 1.00 88.25 219 TYR A C 1
ATOM 1761 O O . TYR A 1 219 ? 1.775 3.751 30.895 1.00 88.25 219 TYR A O 1
ATOM 1769 N N . ASP A 1 220 ? 3.491 4.866 31.820 1.00 88.00 220 ASP A N 1
ATOM 1770 C CA . ASP A 1 220 ? 2.640 5.871 32.455 1.00 88.00 220 ASP A CA 1
ATOM 1771 C C . ASP A 1 220 ? 1.809 6.627 31.405 1.00 88.00 220 ASP A C 1
ATOM 1773 O O . ASP A 1 220 ? 2.350 7.201 30.454 1.00 88.00 220 ASP A O 1
ATOM 1777 N N . LYS A 1 221 ? 0.487 6.673 31.609 1.00 89.12 221 LYS A N 1
ATOM 1778 C CA . LYS A 1 221 ? -0.490 7.393 30.776 1.00 89.12 221 LYS A CA 1
ATOM 1779 C C . LYS A 1 221 ? -0.187 8.885 30.630 1.00 89.12 221 LYS A C 1
ATOM 1781 O O . LYS A 1 221 ? -0.637 9.520 29.679 1.00 89.12 221 LYS A O 1
ATOM 1786 N N . ASN A 1 222 ? 0.553 9.460 31.579 1.00 88.56 222 ASN A N 1
ATOM 1787 C CA . ASN A 1 222 ? 0.975 10.857 31.532 1.00 88.56 222 ASN A CA 1
ATOM 1788 C C . ASN A 1 222 ? 2.335 11.068 30.860 1.00 88.56 222 ASN A C 1
ATOM 1790 O O . ASN A 1 222 ? 2.749 12.216 30.701 1.00 88.56 222 ASN A O 1
ATOM 1794 N N . SER A 1 223 ? 3.012 9.996 30.442 1.00 87.38 223 SER A N 1
ATOM 1795 C CA . SER A 1 223 ? 4.295 10.094 29.755 1.00 87.38 223 SER A CA 1
ATOM 1796 C C . SER A 1 223 ? 4.170 10.857 28.434 1.00 87.38 223 SER A C 1
ATOM 1798 O O . SER A 1 223 ? 3.178 10.744 27.704 1.00 87.38 223 SER A O 1
ATOM 1800 N N . LEU A 1 224 ? 5.225 11.605 28.098 1.00 85.00 224 LEU A N 1
ATOM 1801 C CA . LEU A 1 224 ? 5.323 12.333 26.831 1.00 85.00 224 LEU A CA 1
ATOM 1802 C C . LEU A 1 224 ? 5.164 11.386 25.634 1.00 85.00 224 LEU A C 1
ATOM 1804 O O . LEU A 1 224 ? 4.541 11.744 24.650 1.00 85.00 224 LEU A O 1
ATOM 1808 N N . MET A 1 225 ? 5.646 10.150 25.755 1.00 84.81 225 MET A N 1
ATOM 1809 C CA . MET A 1 225 ? 5.509 9.104 24.743 1.00 84.81 225 MET A CA 1
ATOM 1810 C C . MET A 1 225 ? 4.041 8.814 24.372 1.00 84.81 225 MET A C 1
ATOM 1812 O O . MET A 1 225 ? 3.738 8.569 23.210 1.00 84.81 225 MET A O 1
ATOM 1816 N N . LEU A 1 226 ? 3.105 8.862 25.324 1.00 84.56 226 LEU A N 1
ATOM 1817 C CA . LEU A 1 226 ? 1.688 8.609 25.032 1.00 84.56 226 LEU A CA 1
ATOM 1818 C C . LEU A 1 226 ? 0.919 9.884 24.689 1.00 84.56 226 LEU A C 1
ATOM 1820 O O . LEU A 1 226 ? 0.100 9.870 23.771 1.00 84.56 226 LEU A O 1
ATOM 1824 N N . LYS A 1 227 ? 1.185 10.984 25.402 1.00 86.94 227 LYS A N 1
ATOM 1825 C CA . LYS A 1 227 ? 0.451 12.246 25.221 1.00 86.94 227 LYS A CA 1
ATOM 1826 C C . LYS A 1 227 ? 0.920 13.067 24.029 1.00 86.94 227 LYS A C 1
ATOM 1828 O O . LYS A 1 227 ? 0.105 13.719 23.384 1.00 86.94 227 LYS A O 1
ATOM 1833 N N . ASP A 1 228 ? 2.215 13.031 23.742 1.00 83.25 228 ASP A N 1
ATOM 1834 C CA . ASP A 1 228 ? 2.812 13.714 22.602 1.00 83.25 228 ASP A CA 1
ATOM 1835 C C . ASP A 1 228 ? 3.919 12.853 21.964 1.00 83.25 228 ASP A C 1
ATOM 1837 O O . ASP A 1 228 ? 5.119 13.114 22.129 1.00 83.25 228 ASP A O 1
ATOM 1841 N N . PRO A 1 229 ? 3.524 11.813 21.200 1.00 79.75 229 PRO A N 1
ATOM 1842 C CA . PRO A 1 229 ? 4.469 10.938 20.515 1.00 79.75 229 PRO A CA 1
ATOM 1843 C C . PRO A 1 229 ? 5.443 11.695 19.603 1.00 79.75 229 PRO A C 1
ATOM 1845 O O . PRO A 1 229 ? 6.549 11.219 19.361 1.00 79.75 229 PRO A O 1
ATOM 1848 N N . ILE A 1 230 ? 5.049 12.871 19.101 1.00 77.94 230 ILE A N 1
ATOM 1849 C CA . ILE A 1 230 ? 5.858 13.694 18.195 1.00 77.94 230 ILE A CA 1
ATOM 1850 C C . ILE A 1 230 ? 6.964 14.390 18.978 1.00 77.94 230 ILE A C 1
ATOM 1852 O O . ILE A 1 230 ? 8.126 14.338 18.573 1.00 77.94 230 ILE A O 1
ATOM 1856 N N . ALA A 1 231 ? 6.618 15.014 20.106 1.00 81.69 231 ALA A N 1
ATOM 1857 C CA . ALA A 1 231 ? 7.606 15.625 20.983 1.00 81.69 231 ALA A CA 1
ATOM 1858 C C . ALA A 1 231 ? 8.565 14.576 21.557 1.00 81.69 231 ALA A C 1
ATOM 1860 O O . ALA A 1 231 ? 9.770 14.817 21.590 1.00 81.69 231 ALA A O 1
ATOM 1861 N N . PHE A 1 232 ? 8.058 13.396 21.936 1.00 79.94 232 PHE A N 1
ATOM 1862 C CA . PHE A 1 232 ? 8.887 12.289 22.420 1.00 79.94 232 PHE A CA 1
ATOM 1863 C C . PHE A 1 232 ? 9.848 11.759 21.350 1.00 79.94 232 PHE A C 1
ATOM 1865 O O . PHE A 1 232 ? 11.017 11.507 21.631 1.00 79.94 232 PHE A O 1
ATOM 1872 N N . GLN A 1 233 ? 9.370 11.605 20.114 1.00 74.31 233 GLN A N 1
ATOM 1873 C CA . GLN A 1 233 ? 10.197 11.176 18.990 1.00 74.31 233 GLN A CA 1
ATOM 1874 C C . GLN A 1 233 ? 11.285 12.211 18.643 1.00 74.31 233 GLN A C 1
ATOM 1876 O O . GLN A 1 233 ? 12.398 11.856 18.243 1.00 74.31 233 GLN A O 1
ATOM 1881 N N . GLY A 1 234 ? 10.965 13.503 18.729 1.00 72.12 234 GLY A N 1
ATOM 1882 C CA . GLY A 1 234 ? 11.829 14.565 18.228 1.00 72.12 234 GLY A CA 1
ATOM 1883 C C . GLY A 1 234 ? 12.060 14.449 16.713 1.00 72.12 234 GLY A C 1
ATOM 1884 O O . GLY A 1 234 ? 11.158 14.122 15.944 1.00 72.12 234 GLY A O 1
ATOM 1885 N N . LYS A 1 235 ? 13.287 14.725 16.248 1.00 66.12 235 LYS A N 1
ATOM 1886 C CA . LYS A 1 235 ? 13.624 14.748 14.806 1.00 66.12 235 LYS A CA 1
ATOM 1887 C C . LYS A 1 235 ? 14.111 13.406 14.233 1.00 66.12 235 LYS A C 1
ATOM 1889 O O . LYS A 1 235 ? 14.413 13.353 13.042 1.00 66.12 235 LYS A O 1
ATOM 1894 N N . LYS A 1 236 ? 14.245 12.336 15.031 1.00 69.38 236 LYS A N 1
ATOM 1895 C CA . LYS A 1 236 ? 14.869 11.072 14.587 1.00 69.38 236 LYS A CA 1
ATOM 1896 C C . LYS A 1 236 ? 14.048 9.843 14.985 1.00 69.38 236 LYS A C 1
ATOM 1898 O O . LYS A 1 236 ? 13.690 9.675 16.140 1.00 69.38 236 LYS A O 1
ATOM 1903 N N . TRP A 1 237 ? 13.815 8.952 14.023 1.00 71.19 237 TRP A N 1
ATOM 1904 C CA . TRP A 1 237 ? 13.281 7.608 14.259 1.00 71.19 237 TRP A CA 1
ATOM 1905 C C . TRP A 1 237 ? 14.426 6.664 14.637 1.00 71.19 237 TRP A C 1
ATOM 1907 O O . TRP A 1 237 ? 15.056 6.078 13.759 1.00 71.19 237 TRP A O 1
ATOM 1917 N N . SER A 1 238 ? 14.740 6.546 15.930 1.00 80.69 238 SER A N 1
ATOM 1918 C CA . SER A 1 238 ? 15.655 5.492 16.387 1.00 80.69 238 SER A CA 1
ATOM 1919 C C . SER A 1 238 ? 15.002 4.114 16.233 1.00 80.69 238 SER A C 1
ATOM 1921 O O . SER A 1 238 ? 13.773 3.999 16.184 1.00 80.69 238 SER A O 1
ATOM 1923 N N . ASN A 1 239 ? 15.817 3.057 16.186 1.00 78.81 239 ASN A N 1
ATOM 1924 C CA . ASN A 1 239 ? 15.315 1.681 16.121 1.00 78.81 239 ASN A CA 1
ATOM 1925 C C . ASN A 1 239 ? 14.361 1.362 17.287 1.00 78.81 239 ASN A C 1
ATOM 1927 O O . ASN A 1 239 ? 13.350 0.694 17.076 1.00 78.81 239 ASN A O 1
ATOM 1931 N N . ASP A 1 240 ? 14.630 1.901 18.477 1.00 80.94 240 ASP A N 1
ATOM 1932 C CA . ASP A 1 240 ? 13.797 1.702 19.668 1.00 80.94 240 ASP A CA 1
ATOM 1933 C C . ASP A 1 240 ? 12.429 2.376 19.515 1.00 80.94 240 ASP A C 1
ATOM 1935 O O . ASP A 1 240 ? 11.393 1.747 19.723 1.00 80.94 240 ASP A O 1
ATOM 1939 N N . ILE A 1 241 ? 12.404 3.629 19.046 1.00 82.00 241 ILE A N 1
ATOM 1940 C CA . ILE A 1 241 ? 11.158 4.361 18.771 1.00 82.00 241 ILE A CA 1
ATOM 1941 C C . ILE A 1 241 ? 10.345 3.637 17.688 1.00 82.00 241 ILE A C 1
ATOM 1943 O O . ILE A 1 241 ? 9.125 3.496 17.805 1.00 82.00 241 ILE A O 1
ATOM 1947 N N . MET A 1 242 ? 11.009 3.139 16.639 1.00 77.75 242 MET A N 1
ATOM 1948 C CA . MET A 1 242 ? 10.355 2.335 15.605 1.00 77.75 242 MET A CA 1
ATOM 1949 C C . MET A 1 242 ? 9.772 1.039 16.179 1.00 77.75 242 MET A C 1
ATOM 1951 O O . MET A 1 242 ? 8.652 0.683 15.817 1.00 77.75 242 MET A O 1
ATOM 1955 N N . SER A 1 243 ? 10.485 0.341 17.068 1.00 81.62 243 SER A N 1
ATOM 1956 C CA . SER A 1 243 ? 9.972 -0.873 17.719 1.00 81.62 243 SER A CA 1
ATOM 1957 C C . SER A 1 243 ? 8.696 -0.577 18.502 1.00 81.62 243 SER A C 1
ATOM 1959 O O . SER A 1 243 ? 7.662 -1.201 18.254 1.00 81.62 243 SER A O 1
ATOM 1961 N N . ILE A 1 244 ? 8.734 0.453 19.350 1.00 82.38 244 ILE A N 1
ATOM 1962 C CA . ILE A 1 244 ? 7.614 0.841 20.211 1.00 82.38 244 ILE A CA 1
ATOM 1963 C C . ILE A 1 244 ? 6.364 1.146 19.376 1.00 82.38 244 ILE A C 1
ATOM 1965 O O . ILE A 1 244 ? 5.320 0.519 19.560 1.00 82.38 244 ILE A O 1
ATOM 1969 N N . TYR A 1 245 ? 6.454 2.073 18.418 1.00 80.81 245 TYR A N 1
ATOM 1970 C CA . TYR A 1 245 ? 5.261 2.566 17.722 1.00 80.81 245 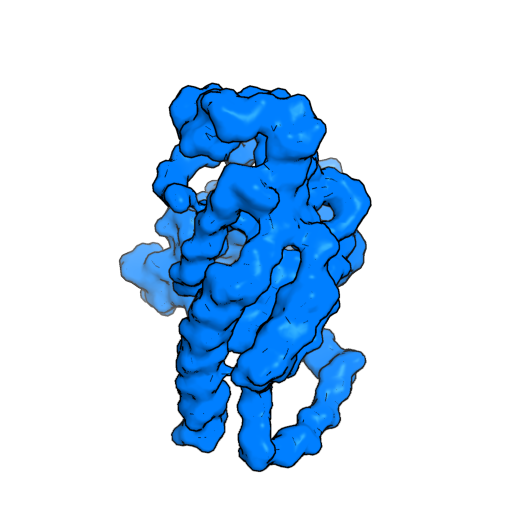TYR A CA 1
ATOM 1971 C C . TYR A 1 245 ? 4.873 1.784 16.469 1.00 80.81 245 TYR A C 1
ATOM 1973 O O . TYR A 1 245 ? 3.724 1.880 16.046 1.00 80.81 245 TYR A O 1
ATOM 1981 N N . LEU A 1 246 ? 5.785 1.048 15.825 1.00 77.56 246 LEU A N 1
ATOM 1982 C CA . LEU A 1 246 ? 5.472 0.331 14.578 1.00 77.56 246 LEU A CA 1
ATOM 1983 C C . LEU A 1 246 ? 5.270 -1.171 14.782 1.00 77.56 246 LEU A C 1
ATOM 1985 O O . LEU A 1 246 ? 4.598 -1.790 13.953 1.00 77.56 246 LEU A O 1
ATOM 1989 N N . LYS A 1 247 ? 5.815 -1.750 15.861 1.00 76.94 247 LYS A N 1
ATOM 1990 C CA . LYS A 1 247 ? 5.725 -3.190 16.142 1.00 76.94 247 LYS A CA 1
ATOM 1991 C C . LYS A 1 247 ? 4.951 -3.505 17.417 1.00 76.94 247 LYS A C 1
ATOM 1993 O O . LYS A 1 247 ? 4.108 -4.393 17.394 1.00 76.94 247 LYS A O 1
ATOM 1998 N N . GLU A 1 248 ? 5.220 -2.794 18.508 1.00 83.31 248 GLU A N 1
ATOM 1999 C CA . GLU A 1 248 ? 4.681 -3.152 19.826 1.00 83.31 248 GLU A CA 1
ATOM 2000 C C . GLU A 1 248 ? 3.326 -2.515 20.144 1.00 83.31 248 GLU A C 1
ATOM 2002 O O . GLU A 1 248 ? 2.535 -3.098 20.887 1.00 83.31 248 GLU A O 1
ATOM 2007 N N . GLN A 1 249 ? 3.049 -1.327 19.603 1.00 85.19 249 GLN A N 1
ATOM 2008 C CA . GLN A 1 249 ? 1.785 -0.634 19.823 1.00 85.19 249 GLN A CA 1
ATOM 2009 C C . GLN A 1 249 ? 0.636 -1.333 19.089 1.00 85.19 249 GLN A C 1
ATOM 2011 O O . GLN A 1 249 ? 0.438 -1.144 17.891 1.00 85.19 249 GLN A O 1
ATOM 2016 N N . ASN A 1 250 ? -0.197 -2.064 19.817 1.00 90.38 250 ASN A N 1
ATOM 2017 C CA . ASN A 1 250 ? -1.484 -2.525 19.315 1.00 90.38 250 ASN A CA 1
ATOM 2018 C C . ASN A 1 250 ? -2.587 -1.522 19.652 1.00 90.38 250 ASN A C 1
ATOM 2020 O O . ASN A 1 250 ? -2.425 -0.654 20.510 1.00 90.38 250 ASN A O 1
ATOM 2024 N N . VAL A 1 251 ? -3.711 -1.633 18.947 1.00 90.88 251 VAL A N 1
ATOM 2025 C CA . VAL A 1 251 ? -4.820 -0.684 19.060 1.00 90.88 251 VAL A CA 1
ATOM 2026 C C . VAL A 1 251 ? -6.100 -1.416 19.430 1.00 90.88 251 VAL A C 1
ATOM 2028 O O . VAL A 1 251 ? -6.498 -2.370 18.761 1.00 90.88 251 VAL A O 1
ATOM 2031 N N . ARG A 1 252 ? -6.791 -0.942 20.462 1.00 94.62 252 ARG A N 1
ATOM 2032 C CA . ARG A 1 252 ? -8.162 -1.331 20.790 1.00 94.62 252 ARG A CA 1
ATOM 2033 C C . ARG A 1 252 ? -9.074 -0.145 20.502 1.00 94.62 252 ARG A C 1
ATOM 2035 O O . ARG A 1 252 ? -9.112 0.797 21.278 1.00 94.62 252 ARG A O 1
ATOM 2042 N N . LEU A 1 253 ? -9.799 -0.198 19.387 1.00 94.25 253 LEU A N 1
ATOM 2043 C CA . LEU A 1 253 ? -10.608 0.932 18.927 1.00 94.25 253 LEU A CA 1
ATOM 2044 C C . LEU A 1 253 ? -11.811 1.178 19.847 1.00 94.25 253 LEU A C 1
ATOM 2046 O O . LEU A 1 253 ? -12.564 0.245 20.143 1.00 94.25 253 LEU A O 1
ATOM 2050 N N . ASP A 1 254 ? -12.040 2.433 20.217 1.00 96.50 254 ASP A N 1
ATOM 2051 C CA . ASP A 1 254 ? -13.277 2.906 20.822 1.00 96.50 254 ASP A CA 1
ATOM 2052 C C . ASP A 1 254 ? -14.403 2.760 19.798 1.00 96.50 254 ASP A C 1
ATOM 2054 O O . ASP A 1 254 ? -14.474 3.433 18.767 1.00 96.50 254 ASP A O 1
ATOM 2058 N N . LEU A 1 255 ? -15.310 1.835 20.084 1.00 96.44 255 LEU A N 1
ATOM 2059 C CA . LEU A 1 255 ? -16.376 1.467 19.169 1.00 96.44 255 LEU A CA 1
ATOM 2060 C C . LEU A 1 255 ? -17.433 2.565 19.000 1.00 96.44 255 LEU A C 1
ATOM 2062 O O . LEU A 1 255 ? -18.088 2.598 17.958 1.00 96.44 255 LEU A O 1
ATOM 2066 N N . ALA A 1 256 ? -17.622 3.440 19.989 1.00 96.12 256 ALA A N 1
ATOM 2067 C CA . ALA A 1 256 ? -18.571 4.543 19.908 1.00 96.12 256 ALA A CA 1
ATOM 2068 C C . ALA A 1 256 ? -18.028 5.643 18.990 1.00 96.12 256 ALA A C 1
ATOM 2070 O O . ALA A 1 256 ? -18.721 6.055 18.056 1.00 96.12 256 ALA A O 1
ATOM 2071 N N . ARG A 1 257 ? -16.763 6.040 19.180 1.00 96.12 257 ARG A N 1
ATOM 2072 C CA . ARG A 1 257 ? -16.080 7.028 18.332 1.00 96.12 257 ARG A CA 1
ATOM 2073 C C . ARG A 1 257 ? -15.877 6.489 16.919 1.00 96.12 257 ARG A C 1
ATOM 2075 O O . ARG A 1 257 ? -16.261 7.136 15.942 1.00 96.12 257 ARG A O 1
ATOM 2082 N N . PHE A 1 258 ? -15.357 5.270 16.787 1.00 94.50 258 PHE A N 1
ATOM 2083 C CA . PHE A 1 258 ? -15.062 4.663 15.487 1.00 94.50 258 PHE A CA 1
ATOM 2084 C C . PHE A 1 258 ? -16.317 4.424 14.630 1.00 94.50 258 PHE A C 1
ATOM 2086 O O . PHE A 1 258 ? -16.259 4.482 13.397 1.00 94.50 258 PHE A O 1
ATOM 2093 N N . ARG A 1 259 ? -17.487 4.222 15.252 1.00 96.12 259 ARG A N 1
ATOM 2094 C CA . ARG A 1 259 ? -18.765 4.068 14.539 1.00 96.12 259 ARG A CA 1
ATOM 2095 C C . ARG A 1 259 ? -19.096 5.268 13.652 1.00 96.12 259 ARG A C 1
ATOM 2097 O O . ARG A 1 259 ? -19.615 5.070 12.553 1.00 96.12 259 ARG A O 1
ATOM 2104 N N . GLU A 1 260 ? -18.792 6.488 14.085 1.00 95.19 260 GLU A N 1
ATOM 2105 C CA . GLU A 1 260 ? -19.070 7.693 13.293 1.00 95.19 260 GLU A CA 1
ATOM 2106 C C . GLU A 1 260 ? -18.180 7.775 12.044 1.00 95.19 260 GLU A C 1
ATOM 2108 O O . GLU A 1 260 ? -18.653 8.112 10.955 1.00 95.19 260 GLU A O 1
ATOM 2113 N N . TYR A 1 261 ? -16.921 7.341 12.152 1.00 93.69 261 TYR A N 1
ATOM 2114 C CA . TYR A 1 261 ? -16.016 7.213 11.006 1.00 93.69 261 TYR A CA 1
ATOM 2115 C C . TYR A 1 261 ? -16.528 6.182 9.999 1.00 93.69 261 TYR A C 1
ATOM 2117 O O . TYR A 1 261 ? -16.567 6.458 8.799 1.00 93.69 261 TYR A O 1
ATOM 2125 N N . LEU A 1 262 ? -16.995 5.024 10.477 1.00 94.38 262 LEU A N 1
ATOM 2126 C CA . LEU A 1 262 ? -17.588 3.998 9.619 1.00 94.38 262 LEU A CA 1
ATOM 2127 C C . LEU A 1 262 ? -18.870 4.487 8.927 1.00 94.38 262 LEU A C 1
ATOM 2129 O O . LEU A 1 262 ? -19.060 4.210 7.745 1.00 94.38 262 LEU A O 1
ATOM 2133 N N . LYS A 1 263 ? -19.733 5.258 9.602 1.00 96.19 263 LYS A N 1
ATOM 2134 C CA . LYS A 1 263 ? -20.921 5.861 8.966 1.00 96.19 263 LYS A CA 1
ATOM 2135 C C . LYS A 1 263 ? -20.536 6.834 7.851 1.00 96.19 263 LYS A C 1
ATOM 2137 O O . LYS A 1 263 ? -21.159 6.830 6.789 1.00 96.19 263 LYS A O 1
ATOM 2142 N N . ASN A 1 264 ? -19.513 7.657 8.068 1.00 92.75 264 ASN A N 1
ATOM 2143 C CA . ASN A 1 264 ? -19.023 8.587 7.050 1.00 92.75 264 ASN A CA 1
ATOM 2144 C C . ASN A 1 264 ? -18.405 7.843 5.860 1.00 92.75 264 ASN A C 1
ATOM 2146 O O . ASN A 1 264 ? -18.722 8.160 4.711 1.00 92.75 264 ASN A O 1
ATOM 2150 N N . ALA A 1 265 ? -17.611 6.803 6.129 1.00 91.94 265 ALA A N 1
ATOM 2151 C CA . ALA A 1 265 ? -17.093 5.908 5.101 1.00 91.94 265 ALA A CA 1
ATOM 2152 C C . ALA A 1 265 ? -18.218 5.264 4.290 1.00 91.94 265 ALA A C 1
ATOM 2154 O O . ALA A 1 265 ? -18.153 5.237 3.064 1.00 91.94 265 ALA A O 1
ATOM 2155 N N . TYR A 1 266 ? -19.278 4.813 4.962 1.00 93.69 266 TYR A N 1
ATOM 2156 C CA . TYR A 1 266 ? -20.424 4.186 4.316 1.00 93.69 266 TYR A CA 1
ATOM 2157 C C . TYR A 1 266 ? -21.135 5.149 3.374 1.00 93.69 266 TYR A C 1
ATOM 2159 O O . TYR A 1 266 ? -21.385 4.803 2.226 1.00 93.69 266 TYR A O 1
ATOM 2167 N N . LYS A 1 267 ? -21.407 6.383 3.818 1.00 92.94 267 LYS A N 1
ATOM 2168 C CA . LYS A 1 267 ? -22.038 7.411 2.976 1.00 92.94 267 LYS A CA 1
ATOM 2169 C C . LYS A 1 267 ? -21.233 7.681 1.703 1.00 92.94 267 LYS A C 1
ATOM 2171 O O . LYS A 1 267 ? -21.825 7.834 0.639 1.00 92.94 267 LYS A O 1
ATOM 2176 N N . LYS A 1 268 ? -19.898 7.735 1.797 1.00 90.69 268 LYS A N 1
ATOM 2177 C CA . LYS A 1 268 ? -19.025 7.901 0.624 1.00 90.69 268 LYS A CA 1
ATOM 2178 C C . LYS A 1 268 ? -19.075 6.670 -0.279 1.00 90.69 268 LYS A C 1
ATOM 2180 O O . LYS A 1 268 ? -19.379 6.801 -1.457 1.00 90.69 268 LYS A O 1
ATOM 2185 N N . ALA A 1 269 ? -18.861 5.484 0.284 1.00 90.00 269 ALA A N 1
ATOM 2186 C CA . ALA A 1 269 ? -18.854 4.224 -0.451 1.00 90.00 269 ALA A CA 1
ATOM 2187 C C . ALA A 1 269 ? -20.195 3.947 -1.153 1.00 90.00 269 ALA A C 1
ATOM 2189 O O . ALA A 1 269 ? -20.221 3.501 -2.295 1.00 90.00 269 ALA A O 1
ATOM 2190 N N . LYS A 1 270 ? -21.316 4.272 -0.501 1.00 90.75 270 LYS A N 1
ATOM 2191 C CA . LYS A 1 270 ? -22.661 4.091 -1.048 1.00 90.75 270 LYS A CA 1
ATOM 2192 C C . LYS A 1 270 ? -22.907 4.962 -2.280 1.00 90.75 270 LYS A C 1
ATOM 2194 O O . LYS A 1 270 ? -23.436 4.454 -3.256 1.00 90.75 270 LYS A O 1
ATOM 2199 N N . LYS A 1 271 ? -22.411 6.207 -2.297 1.00 88.56 271 LYS A N 1
ATOM 2200 C CA . LYS A 1 271 ? -22.460 7.067 -3.494 1.00 88.56 271 LYS A CA 1
ATOM 2201 C C . LYS A 1 271 ? -21.723 6.462 -4.690 1.00 88.56 271 LYS A C 1
ATOM 2203 O O . LYS A 1 271 ? -22.158 6.675 -5.811 1.00 88.56 271 LYS A O 1
ATOM 2208 N N . PHE A 1 272 ? -20.615 5.750 -4.470 1.00 82.25 272 PHE A N 1
ATOM 2209 C CA . PHE A 1 272 ? -19.897 5.073 -5.555 1.00 82.25 272 PHE A CA 1
ATOM 2210 C C . PHE A 1 272 ? -20.663 3.857 -6.071 1.00 82.25 272 PHE A C 1
ATOM 2212 O O . PHE A 1 272 ? -20.756 3.681 -7.278 1.00 82.25 272 PHE A O 1
ATOM 2219 N N . VAL A 1 273 ? -21.242 3.059 -5.168 1.00 85.88 273 VAL A N 1
ATOM 2220 C CA . VAL A 1 273 ? -22.075 1.907 -5.549 1.00 85.88 273 VAL A CA 1
ATOM 2221 C C . VAL A 1 273 ? -23.290 2.359 -6.352 1.00 85.88 273 VAL A C 1
ATOM 2223 O O . VAL A 1 273 ? -23.527 1.830 -7.424 1.00 85.88 273 VAL A O 1
ATOM 2226 N N . ASP A 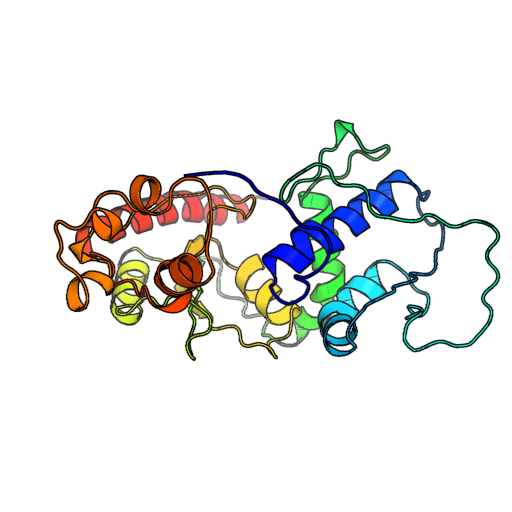1 274 ? -24.009 3.372 -5.868 1.00 82.81 274 ASP A N 1
ATOM 2227 C CA . ASP A 1 274 ? -25.256 3.823 -6.495 1.00 82.81 274 ASP A CA 1
ATOM 2228 C C . ASP A 1 274 ? -25.021 4.542 -7.838 1.00 82.81 274 ASP A C 1
ATOM 2230 O O . ASP A 1 274 ? -25.910 4.557 -8.679 1.00 82.81 274 ASP A O 1
ATOM 2234 N N . LYS A 1 275 ? -23.831 5.126 -8.054 1.00 72.88 275 LYS A N 1
ATOM 2235 C CA . LYS A 1 275 ? -23.430 5.716 -9.346 1.00 72.88 275 LYS A CA 1
ATOM 2236 C C . LYS A 1 275 ? -22.918 4.685 -10.354 1.00 72.88 275 LYS A C 1
ATOM 2238 O O . LYS A 1 275 ? -23.049 4.901 -11.550 1.00 72.88 275 LYS A O 1
ATOM 2243 N N . GLY A 1 276 ? -22.318 3.589 -9.886 1.00 58.41 276 GLY A N 1
ATOM 2244 C CA . GLY A 1 276 ? -21.829 2.514 -10.756 1.00 58.41 276 GLY A CA 1
ATOM 2245 C C . GLY A 1 276 ? -22.940 1.684 -11.408 1.00 58.41 276 GLY A C 1
ATOM 2246 O O . GLY A 1 276 ? -22.641 0.906 -12.302 1.00 58.41 276 GLY A O 1
ATOM 2247 N N . ASP A 1 277 ? -24.193 1.854 -10.974 1.00 43.78 277 ASP A N 1
ATOM 2248 C CA . ASP A 1 277 ? -25.388 1.258 -11.588 1.00 43.78 277 ASP A CA 1
ATOM 2249 C C . ASP A 1 277 ? -26.040 2.197 -12.641 1.00 43.78 277 ASP A C 1
ATOM 2251 O O . ASP A 1 277 ? -27.115 1.884 -13.153 1.00 43.78 277 ASP A O 1
ATOM 2255 N N . SER A 1 278 ? -25.433 3.358 -12.942 1.00 33.69 278 SER A N 1
ATOM 2256 C CA . SER A 1 278 ? -25.988 4.388 -13.847 1.00 33.69 278 SER A CA 1
ATOM 2257 C C . SER A 1 278 ? -25.142 4.731 -15.086 1.00 33.69 278 SER A C 1
ATOM 2259 O O . SER A 1 278 ? -25.567 5.594 -15.852 1.00 33.69 278 SER A O 1
ATOM 2261 N N . ASP A 1 279 ? -24.014 4.047 -15.299 1.00 30.12 279 ASP A N 1
ATOM 2262 C CA . ASP A 1 279 ? -23.182 4.097 -16.519 1.00 30.12 279 ASP A CA 1
ATOM 2263 C C . ASP A 1 279 ? -23.110 2.696 -17.157 1.00 30.12 279 ASP A C 1
ATOM 2265 O O . ASP A 1 279 ? -23.002 2.609 -18.402 1.00 30.12 279 ASP A O 1
#

Secondary structure (DSSP, 8-state):
-------TTS-TTSHHHIIIIIIHHHHHHHHHHSPTT-----EESS--HHHHHHTHHHHHHH-SSPPEETTS--S----S----S----STT---GGGSTT---HHHHHHHHHHHHHGGGGGS------SS-PPPEEEEE---TTSS--BTTHHHHHHHHHHHT-EEEEE---TT--HHHHHHHHHH-SEEE----S-SSS-----PPPGGGBGGGGTS-TTSHHHH-HHHHHTT---HHHHIIIIII--B---HHHHHHHHHHHHHHHHHHHHHTT--

Foldseek 3Di:
DDDDDDDLDDDPQDPQCCVFVPQVLVVQQCQAPPDVPDADEAEDEPDDPLSCVLCVLLNCLSHVDDHHYPVPDPDDDDDPDDDDDTDHPDFQWDQLVNGPNRDGVVVVVVSLCNSLVVCVVVDDDDPDDPPDDFAEEEEEAEDDLQWAGAPPVVLVQVLLVVLGYDYDYDYDDSPRRPSVVCVNVVRHLYYDYPDDPGHPDDDDDDDDALVFKPCVVVDPSPDCCRVPVDVVCDPDDDPVSCCVHTGVIYGHDDSVVVSVVSNVSRVNSSVVSVVVVVD